Protein AF-I7CJH6-F1 (afdb_monomer)

Radius of gyration: 33.71 Å; Cα contacts (8 Å, |Δi|>4): 164; chains: 1; bounding box: 79×73×110 Å

Solvent-accessible surface area (backbone atoms only — not comparable to full-atom values): 14167 Å² total; per-residue (Å²): 139,84,82,86,82,83,82,82,81,82,83,81,80,83,76,83,80,78,84,77,74,82,79,74,84,75,82,78,77,80,75,75,80,80,79,78,80,85,73,88,79,78,89,79,88,83,86,86,85,88,82,83,90,81,89,87,75,90,86,90,84,90,83,88,84,90,81,84,90,88,88,90,80,89,83,88,84,76,89,72,84,70,76,80,72,72,78,79,77,74,69,75,84,76,76,82,72,65,80,87,66,53,37,83,47,50,32,34,41,30,44,29,68,29,55,64,93,76,74,28,54,68,17,50,30,70,44,80,46,54,70,91,58,90,76,79,75,88,55,86,41,81,38,71,45,76,38,76,44,41,72,66,58,54,51,54,48,42,49,54,50,35,71,68,23,44,87,46,4,62,41,51,57,33,34,46,48,37,54,59,76,45,37,68,68,48,30,72,67,56,35,62,68,42,45,54,53,44,51,52,55,40,50,60,49,37,76,71,111

Foldseek 3Di:
DDDDDDDDDDDDDDDDDDPPDPPDDDPPPPPDPPPPPPDDDDDDDDDDDDDDDDDDDDDDDDDDDDDDDDDDDDPPDDPPPDDPPDPPCPPPPPPPDDPVQWDKWKWKKFWDQDDVVVVRNLFTAIDTDGPPDPDDDPGPDIFIAIFTGDPVVVVVVRVVLCVQQSVQGSALVSNLVSLVVCVVVCCVTGNPVRSVRRSVSSVVRNVVD

Secondary structure (DSSP, 8-state):
-PPPP---------------------------------------------------------------------------------------------GGG-EEEEEEEEEEEPPGGGT-TTSEEEEEEETT-------SEEEEEEEEE-HHHHHHHHHHHHHHHTTTTTSHHHHHHHHHHTHHHHHHHHHHHHHHHHHHHHHHHHTT-

Structure (mmCIF, N/CA/C/O backbone):
data_AF-I7CJH6-F1
#
_entry.id   AF-I7CJ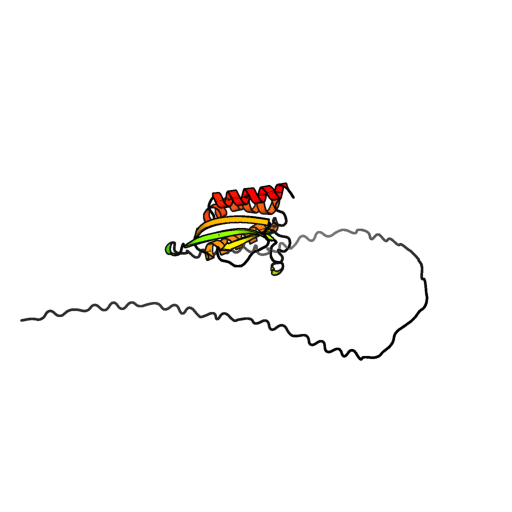H6-F1
#
loop_
_atom_site.group_PDB
_atom_site.id
_atom_site.type_symbol
_atom_site.label_atom_id
_atom_site.label_alt_id
_atom_site.label_comp_id
_atom_site.label_asym_id
_atom_site.label_entity_id
_atom_site.label_seq_id
_atom_site.pdbx_PDB_ins_code
_atom_site.Cartn_x
_atom_site.Cartn_y
_atom_site.Cartn_z
_atom_site.occupancy
_atom_site.B_iso_or_equiv
_atom_site.auth_seq_id
_atom_site.auth_comp_id
_atom_site.auth_asym_id
_atom_site.auth_atom_id
_atom_site.pdbx_PDB_model_num
ATOM 1 N N . MET A 1 1 ? -24.625 -14.112 76.059 1.00 48.66 1 MET A N 1
ATOM 2 C CA . MET A 1 1 ? -24.676 -13.475 74.726 1.00 48.66 1 MET A CA 1
ATOM 3 C C . MET A 1 1 ? -23.384 -13.834 74.012 1.00 48.66 1 MET A C 1
ATOM 5 O O . MET A 1 1 ? -22.329 -13.464 74.504 1.00 48.66 1 MET A O 1
ATOM 9 N N . ALA A 1 2 ? -23.455 -14.664 72.970 1.00 44.94 2 ALA A N 1
ATOM 10 C CA . ALA A 1 2 ? -22.291 -15.180 72.249 1.00 44.94 2 ALA A CA 1
ATOM 11 C C . ALA A 1 2 ? -22.071 -14.357 70.972 1.00 44.94 2 ALA A C 1
ATOM 13 O O . ALA A 1 2 ? -23.012 -14.155 70.207 1.00 44.94 2 ALA A O 1
ATOM 14 N N . LEU A 1 3 ? -20.851 -13.860 70.771 1.00 54.31 3 LEU A N 1
ATOM 15 C CA . LEU A 1 3 ? -20.452 -13.123 69.571 1.00 54.31 3 LEU A CA 1
ATOM 16 C C . LEU A 1 3 ? -20.105 -14.116 68.447 1.00 54.31 3 LEU A C 1
ATOM 18 O O . LEU A 1 3 ? -19.377 -15.077 68.713 1.00 54.31 3 LEU A O 1
ATOM 22 N N . PRO A 1 4 ? -20.573 -13.910 67.203 1.00 58.34 4 PRO A N 1
ATOM 23 C CA . PRO A 1 4 ? -20.154 -14.737 66.083 1.00 58.34 4 PRO A CA 1
ATOM 24 C C . PRO A 1 4 ? -18.733 -14.357 65.647 1.00 58.34 4 PRO A C 1
ATOM 26 O O . PRO A 1 4 ? -18.417 -13.196 65.390 1.00 58.34 4 PRO A O 1
ATOM 29 N N . THR A 1 5 ? -17.870 -15.365 65.570 1.00 55.09 5 THR A N 1
ATOM 30 C CA . THR A 1 5 ? -16.513 -15.277 65.031 1.00 55.09 5 THR A CA 1
ATOM 31 C C . THR A 1 5 ? -16.570 -15.238 63.505 1.00 55.09 5 THR A C 1
ATOM 33 O O . THR A 1 5 ? -17.005 -16.190 62.858 1.00 55.09 5 THR A O 1
ATOM 36 N N . ILE A 1 6 ? -16.127 -14.126 62.918 1.00 59.34 6 ILE A N 1
ATOM 37 C CA . ILE A 1 6 ? -15.952 -13.982 61.470 1.00 59.34 6 ILE A CA 1
ATOM 38 C C . ILE A 1 6 ? -14.689 -14.759 61.084 1.00 59.34 6 ILE A C 1
ATOM 40 O O . ILE A 1 6 ? -13.590 -14.436 61.529 1.00 59.34 6 ILE A O 1
ATOM 44 N N . LYS A 1 7 ? -14.852 -15.823 60.292 1.00 53.75 7 LYS A N 1
ATOM 45 C CA . LYS A 1 7 ? -13.743 -16.607 59.737 1.00 53.75 7 LYS A CA 1
ATOM 46 C C . LYS A 1 7 ? -13.301 -15.969 58.422 1.00 53.75 7 LYS A C 1
ATOM 48 O O . LYS A 1 7 ? -13.980 -16.107 57.410 1.00 53.75 7 LYS A O 1
ATOM 53 N N . THR A 1 8 ? -12.175 -15.268 58.449 1.00 56.59 8 THR A N 1
ATOM 54 C CA . THR A 1 8 ? -11.537 -14.702 57.257 1.00 56.59 8 THR A CA 1
ATOM 55 C C . THR A 1 8 ? -10.828 -15.816 56.488 1.00 56.59 8 THR A C 1
ATOM 57 O O . THR A 1 8 ? -9.920 -16.454 57.019 1.00 56.59 8 THR A O 1
ATOM 60 N N . VAL A 1 9 ? -11.240 -16.067 55.245 1.00 55.03 9 VAL A N 1
ATOM 61 C CA . VAL A 1 9 ? -10.538 -16.970 54.323 1.00 55.03 9 VAL A CA 1
ATOM 62 C C . VAL A 1 9 ? -9.505 -16.142 53.563 1.00 55.03 9 VAL A C 1
ATOM 64 O O . VAL A 1 9 ? -9.866 -15.251 52.799 1.00 55.03 9 VAL A O 1
ATOM 67 N N . ALA A 1 10 ? -8.221 -16.408 53.800 1.00 51.31 10 ALA A N 1
ATOM 68 C CA . ALA A 1 10 ? -7.126 -15.801 53.052 1.00 51.31 10 ALA A CA 1
ATOM 69 C C . ALA A 1 10 ? -6.877 -16.612 51.770 1.00 51.31 10 ALA A C 1
ATOM 71 O O . ALA A 1 10 ? -6.404 -17.746 51.826 1.00 51.31 10 ALA A O 1
ATOM 72 N N . LEU A 1 11 ? -7.215 -16.033 50.617 1.00 50.91 11 LEU A N 1
ATOM 73 C CA . LEU A 1 11 ? -6.840 -16.548 49.300 1.00 50.91 11 LEU A CA 1
ATOM 74 C C . LEU A 1 11 ? -5.387 -16.148 49.021 1.00 50.91 11 LEU A C 1
ATOM 76 O O . LEU A 1 11 ? -5.104 -15.013 48.645 1.00 50.91 11 LEU A O 1
ATOM 80 N N . ALA A 1 12 ? -4.458 -17.077 49.241 1.00 52.84 12 ALA A N 1
ATOM 81 C CA . ALA A 1 12 ? -3.078 -16.930 48.799 1.00 52.84 12 ALA A CA 1
ATOM 82 C C . ALA A 1 12 ? -3.010 -17.238 47.296 1.00 52.84 12 ALA A C 1
ATOM 84 O O . ALA A 1 12 ? -2.991 -18.399 46.889 1.00 52.84 12 ALA A O 1
ATOM 85 N N . VAL A 1 13 ? -3.005 -16.193 46.469 1.00 51.72 13 VAL A N 1
ATOM 86 C CA . VAL A 1 13 ? -2.729 -16.305 45.033 1.00 51.72 13 VAL A CA 1
ATOM 87 C C . VAL A 1 13 ? -1.218 -16.464 44.866 1.00 51.72 13 VAL A C 1
ATOM 89 O O . VAL A 1 13 ? -0.454 -15.516 45.032 1.00 51.72 13 VAL A O 1
ATOM 92 N N . SER A 1 14 ? -0.777 -17.691 44.592 1.00 52.25 14 SER A N 1
ATOM 93 C CA . SER A 1 14 ? 0.596 -17.986 44.181 1.00 52.25 14 SER A CA 1
ATOM 94 C C . SER A 1 14 ? 0.761 -17.552 42.724 1.00 52.25 14 SER A C 1
ATOM 96 O O . SER A 1 14 ? 0.343 -18.250 41.805 1.00 52.25 14 SER A O 1
ATOM 98 N N . GLY A 1 15 ? 1.318 -16.358 42.523 1.00 46.59 15 GLY A N 1
ATOM 99 C CA . GLY A 1 15 ? 1.759 -15.895 41.212 1.00 46.59 15 GLY A CA 1
ATOM 100 C C . GLY A 1 15 ? 3.091 -16.545 40.847 1.00 46.59 15 GLY A C 1
ATOM 101 O O . GLY A 1 15 ? 4.078 -16.383 41.565 1.00 46.59 15 GLY A O 1
ATOM 102 N N . PHE A 1 16 ? 3.122 -17.274 39.734 1.00 47.66 16 PHE A N 1
ATOM 103 C CA . PHE A 1 16 ? 4.365 -17.656 39.073 1.00 47.66 16 PHE A CA 1
ATOM 104 C C . PHE A 1 16 ? 4.946 -16.410 38.398 1.00 47.66 16 PHE A C 1
ATOM 106 O O . PHE A 1 16 ? 4.405 -15.914 37.414 1.00 47.66 16 PHE A O 1
ATOM 113 N N . GLY A 1 17 ? 6.033 -15.879 38.956 1.00 39.22 17 GLY A N 1
ATOM 114 C CA . GLY A 1 17 ? 6.822 -14.838 38.310 1.00 39.22 17 GLY A CA 1
ATOM 115 C C . GLY A 1 17 ? 7.671 -15.448 37.200 1.00 39.22 17 GLY A C 1
ATOM 116 O O . GLY A 1 17 ? 8.629 -16.165 37.484 1.00 39.22 17 GLY A O 1
ATOM 117 N N . VAL A 1 18 ? 7.345 -15.152 35.944 1.00 53.62 18 VAL A N 1
ATOM 118 C CA . VAL A 1 18 ? 8.304 -15.282 34.845 1.00 53.62 18 VAL A CA 1
ATOM 119 C C . VAL A 1 18 ? 9.231 -14.073 34.891 1.00 53.62 18 VAL A C 1
ATOM 121 O O . VAL A 1 18 ? 8.807 -12.930 34.741 1.00 53.62 18 VAL A O 1
ATOM 124 N N . ALA A 1 19 ? 10.511 -14.324 35.157 1.00 49.97 19 ALA A N 1
ATOM 125 C CA . ALA A 1 19 ? 11.558 -13.329 35.002 1.00 49.97 19 ALA A CA 1
ATOM 126 C C . ALA A 1 19 ? 11.757 -13.076 33.501 1.00 49.97 19 ALA A C 1
ATOM 128 O O . ALA A 1 19 ? 12.530 -13.769 32.843 1.00 49.97 19 ALA A O 1
ATOM 129 N N . THR A 1 20 ? 11.041 -12.102 32.945 1.00 53.94 20 THR A N 1
ATOM 130 C CA . THR A 1 20 ? 11.341 -11.568 31.616 1.00 53.94 20 THR A CA 1
ATOM 131 C C . THR A 1 20 ? 12.642 -10.783 31.731 1.00 53.94 20 THR A C 1
ATOM 133 O O . THR A 1 20 ? 12.670 -9.651 32.218 1.00 53.94 20 THR A O 1
ATOM 136 N N . GLY A 1 21 ? 13.744 -11.436 31.365 1.00 42.66 21 GLY A N 1
ATOM 137 C CA . GLY A 1 21 ? 15.047 -10.805 31.256 1.00 42.66 21 GLY A CA 1
ATOM 138 C C . GLY A 1 21 ? 14.950 -9.604 30.325 1.00 42.66 21 GLY A C 1
ATOM 139 O O . GLY A 1 21 ? 14.558 -9.723 29.169 1.00 42.66 21 GLY A O 1
ATOM 140 N N . SER A 1 22 ? 15.307 -8.437 30.845 1.00 43.06 22 SER A N 1
ATOM 141 C CA . SER A 1 22 ? 15.535 -7.234 30.064 1.00 43.06 22 SER A CA 1
ATOM 142 C C . SER A 1 22 ? 16.680 -7.491 29.083 1.00 43.06 22 SER A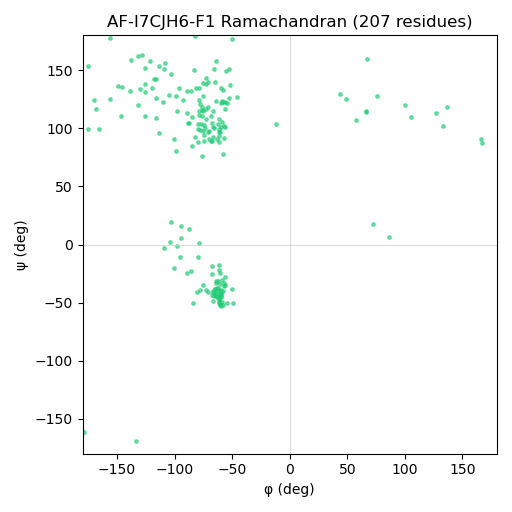 C 1
ATOM 144 O O . SER A 1 22 ? 17.851 -7.408 29.460 1.00 43.06 22 SER A O 1
ATOM 146 N N . VAL A 1 23 ? 16.359 -7.792 27.826 1.00 50.69 23 VAL A N 1
ATOM 147 C CA . VAL A 1 23 ? 17.305 -7.627 26.722 1.00 50.69 23 VAL A CA 1
ATOM 148 C C . VAL A 1 23 ? 17.384 -6.129 26.465 1.00 50.69 23 VAL A C 1
ATOM 150 O O . VAL A 1 23 ? 16.528 -5.530 25.821 1.00 50.69 23 VAL A O 1
ATOM 153 N N . GLY A 1 24 ? 18.378 -5.500 27.091 1.00 41.59 24 GLY A N 1
ATOM 154 C CA . GLY A 1 24 ? 18.686 -4.097 26.885 1.00 41.59 24 GLY A CA 1
ATOM 155 C C . GLY A 1 24 ? 18.930 -3.827 25.405 1.00 41.59 24 GLY A C 1
ATOM 156 O O . GLY A 1 24 ? 19.810 -4.428 24.791 1.00 41.59 24 GLY A O 1
ATOM 157 N N . SER A 1 25 ? 18.153 -2.899 24.854 1.00 42.12 25 SER A N 1
ATOM 158 C CA . SER A 1 25 ? 18.409 -2.269 23.565 1.00 42.12 25 SER A CA 1
ATOM 159 C C . SER A 1 25 ? 19.757 -1.550 23.636 1.00 42.12 25 SER A C 1
ATOM 161 O O . SER A 1 25 ? 19.868 -0.438 24.156 1.00 42.12 25 SER A O 1
ATOM 163 N N . GLY A 1 26 ? 20.806 -2.216 23.158 1.00 40.78 26 GLY A N 1
ATOM 164 C CA . GLY A 1 26 ? 22.100 -1.600 22.921 1.00 40.78 26 GLY A CA 1
ATOM 165 C C . GLY A 1 26 ? 21.979 -0.620 21.761 1.00 40.78 26 GLY A C 1
ATOM 166 O O . GLY A 1 26 ? 21.813 -1.026 20.615 1.00 40.78 26 GLY A O 1
ATOM 167 N N . TYR A 1 27 ? 22.073 0.674 22.054 1.00 49.16 27 TYR A N 1
ATOM 168 C CA . TYR A 1 27 ? 22.287 1.693 21.034 1.00 49.16 27 TYR A CA 1
ATOM 169 C C . TYR A 1 27 ? 23.681 1.492 20.432 1.00 49.16 27 TYR A C 1
ATOM 171 O O . TYR A 1 27 ? 24.689 1.885 21.021 1.00 49.16 27 TYR A O 1
ATOM 179 N N . TYR A 1 28 ? 23.750 0.877 19.253 1.00 42.78 28 TYR A N 1
ATOM 180 C CA . TYR A 1 28 ? 24.957 0.894 18.434 1.00 42.78 28 TYR A CA 1
ATOM 181 C C . TYR A 1 28 ? 25.095 2.278 17.795 1.00 42.78 28 TYR A C 1
ATOM 183 O O . TYR A 1 28 ? 24.630 2.525 16.685 1.00 42.78 28 TYR A O 1
ATOM 191 N N . TYR A 1 29 ? 25.761 3.201 18.489 1.00 49.00 29 TYR A N 1
ATOM 192 C CA . TYR A 1 29 ? 26.351 4.357 17.824 1.00 49.00 29 TYR A CA 1
ATOM 193 C C . TYR A 1 29 ? 27.544 3.862 17.005 1.00 49.00 29 TYR A C 1
ATOM 195 O O . TYR A 1 29 ? 28.648 3.698 17.525 1.00 49.00 29 TYR A O 1
ATOM 203 N N . LEU A 1 30 ? 27.330 3.621 15.712 1.00 55.19 30 LEU A N 1
ATOM 204 C CA . LEU A 1 30 ? 28.426 3.520 14.754 1.00 55.19 30 LEU A CA 1
ATOM 205 C C . LEU A 1 30 ? 29.065 4.908 14.633 1.00 55.19 30 LEU A C 1
ATOM 207 O O . LEU A 1 30 ? 28.667 5.739 13.816 1.00 55.19 30 LEU A O 1
ATOM 211 N N . ALA A 1 31 ? 30.047 5.185 15.492 1.00 55.72 31 ALA A N 1
ATOM 212 C CA . ALA A 1 31 ? 30.921 6.333 15.337 1.00 55.72 31 ALA A CA 1
ATOM 213 C C . ALA A 1 31 ? 31.681 6.174 14.013 1.00 55.72 31 ALA A C 1
ATOM 215 O O . ALA A 1 31 ? 32.559 5.320 13.884 1.00 55.72 31 ALA A O 1
ATOM 216 N N . ARG A 1 32 ? 31.326 6.988 13.011 1.00 56.81 32 ARG A N 1
ATOM 217 C CA . ARG A 1 32 ? 32.097 7.100 11.769 1.00 56.81 32 ARG A CA 1
ATOM 218 C C . ARG A 1 32 ? 33.524 7.535 12.130 1.00 56.81 32 ARG A C 1
ATOM 220 O O . ARG A 1 32 ? 33.674 8.596 12.741 1.00 56.81 32 ARG A O 1
ATOM 227 N N . PRO A 1 33 ? 34.575 6.784 11.764 1.00 48.88 33 PRO A N 1
ATOM 228 C CA . PRO A 1 33 ? 35.929 7.287 11.906 1.00 48.88 33 PRO A CA 1
ATOM 229 C C . PRO A 1 33 ? 36.102 8.463 10.943 1.00 48.88 33 PRO A C 1
ATOM 231 O O . PRO A 1 33 ? 36.033 8.310 9.724 1.00 48.88 33 PRO A O 1
ATOM 234 N N . ALA A 1 34 ? 36.312 9.657 11.496 1.00 52.78 34 ALA A N 1
ATOM 235 C CA . ALA A 1 34 ? 36.767 10.801 10.728 1.00 52.78 34 ALA A CA 1
ATOM 236 C C . ALA A 1 34 ? 38.182 10.493 10.223 1.00 52.78 34 ALA A C 1
ATOM 238 O O . ALA A 1 34 ? 39.162 10.597 10.964 1.00 52.78 34 ALA A O 1
ATOM 239 N N . LEU A 1 35 ? 38.289 10.080 8.959 1.00 53.53 35 LEU A N 1
ATOM 240 C CA . LEU A 1 35 ? 39.562 9.994 8.259 1.00 53.53 35 LEU A CA 1
ATOM 241 C C . LEU A 1 35 ? 40.094 11.418 8.070 1.00 53.53 35 LEU A C 1
ATOM 243 O O . LEU A 1 35 ? 39.762 12.129 7.126 1.00 53.53 35 LEU A O 1
ATOM 247 N N . SER A 1 36 ? 40.911 11.831 9.035 1.00 47.12 36 SER A N 1
ATOM 248 C CA . SER A 1 36 ? 41.787 12.992 8.969 1.00 47.12 36 SER A CA 1
ATOM 249 C C . SER A 1 36 ? 42.790 12.783 7.834 1.00 47.12 36 SER A C 1
ATOM 251 O O . SER A 1 36 ? 43.834 12.159 8.019 1.00 47.12 36 SER A O 1
ATOM 253 N N . ASN A 1 37 ? 42.468 13.281 6.639 1.00 43.31 37 ASN A N 1
ATOM 254 C CA . ASN A 1 37 ? 43.429 13.358 5.547 1.00 43.31 37 ASN A CA 1
ATOM 255 C C . ASN A 1 37 ? 44.240 14.650 5.696 1.00 43.31 37 ASN A C 1
ATOM 257 O O . ASN A 1 37 ? 43.917 15.706 5.153 1.00 43.31 37 ASN A O 1
ATOM 261 N N . ARG A 1 38 ? 45.291 14.559 6.511 1.00 50.00 38 ARG A N 1
ATOM 262 C CA . ARG A 1 38 ? 46.348 15.561 6.613 1.00 50.00 38 ARG A CA 1
ATOM 263 C C . ARG A 1 38 ? 47.305 15.348 5.439 1.00 50.00 38 ARG A C 1
ATOM 265 O O . ARG A 1 38 ? 48.305 14.661 5.589 1.00 50.00 38 ARG A O 1
ATOM 272 N N . ASN A 1 39 ? 47.024 15.973 4.298 1.00 45.34 39 ASN A N 1
ATOM 273 C CA . ASN A 1 39 ? 48.045 16.210 3.281 1.00 45.34 39 ASN A CA 1
ATOM 274 C C . ASN A 1 39 ? 48.259 17.713 3.115 1.00 45.34 39 ASN A C 1
ATOM 276 O O . ASN A 1 39 ? 47.420 18.459 2.618 1.00 45.34 39 ASN A O 1
ATOM 280 N N . SER A 1 40 ? 49.420 18.137 3.604 1.00 50.00 40 SER A N 1
ATOM 281 C CA . SER A 1 40 ? 50.013 19.450 3.431 1.00 50.00 40 SER A CA 1
ATOM 282 C C . SER A 1 40 ? 50.223 19.743 1.947 1.00 50.00 40 SER A C 1
ATOM 284 O O . SER A 1 40 ? 51.156 19.219 1.338 1.00 50.00 40 SER A O 1
ATOM 286 N N . VAL A 1 41 ? 49.394 20.609 1.368 1.00 47.06 41 VAL A N 1
ATOM 287 C CA . VAL A 1 41 ? 49.705 21.219 0.075 1.00 47.06 41 VAL A CA 1
ATOM 288 C C . VAL A 1 41 ? 50.508 22.481 0.346 1.00 47.06 41 VAL A C 1
ATOM 290 O O . VAL A 1 41 ? 50.004 23.501 0.816 1.00 47.06 41 VAL A O 1
ATOM 293 N N . HIS A 1 42 ? 51.804 22.353 0.091 1.00 41.91 42 HIS A N 1
ATOM 294 C CA . HIS A 1 42 ? 52.754 23.446 0.045 1.00 41.91 42 HIS A CA 1
ATOM 295 C C . HIS A 1 42 ? 52.324 24.445 -1.036 1.00 41.91 42 HIS A C 1
ATOM 297 O O . HIS A 1 42 ? 52.225 24.110 -2.214 1.00 41.91 42 HIS A O 1
ATOM 303 N N . VAL A 1 43 ? 52.114 25.693 -0.628 1.00 46.50 43 VAL A N 1
ATOM 304 C CA . VAL A 1 43 ? 52.051 26.849 -1.523 1.00 46.50 43 VAL A CA 1
ATOM 305 C C . VAL A 1 43 ? 53.419 27.038 -2.182 1.00 46.50 43 VAL A C 1
ATOM 307 O O . VAL A 1 43 ? 54.405 27.218 -1.464 1.00 46.50 43 VAL A O 1
ATOM 310 N N . ARG A 1 44 ? 53.471 27.043 -3.524 1.00 39.56 44 ARG A N 1
ATOM 311 C CA . ARG A 1 44 ? 54.454 27.790 -4.337 1.00 39.56 44 ARG A CA 1
ATOM 312 C C . ARG A 1 44 ? 54.037 27.885 -5.822 1.00 39.56 44 ARG A C 1
ATOM 314 O O . ARG A 1 44 ? 54.231 26.958 -6.590 1.00 39.56 44 ARG A O 1
ATOM 321 N N . THR A 1 45 ? 53.464 29.046 -6.158 1.00 42.84 45 THR A N 1
ATOM 322 C CA . THR A 1 45 ? 53.811 29.971 -7.268 1.00 42.84 45 THR A CA 1
ATOM 323 C C . THR A 1 45 ? 54.012 29.489 -8.721 1.00 42.84 45 THR A C 1
ATOM 325 O O . THR A 1 45 ? 54.983 28.794 -9.004 1.00 42.84 45 THR A O 1
ATOM 328 N N . ASN A 1 46 ? 53.232 30.140 -9.608 1.00 37.91 46 ASN A N 1
ATOM 329 C CA . ASN A 1 46 ? 53.532 30.662 -10.964 1.00 37.91 46 ASN A CA 1
ATOM 330 C C . ASN A 1 46 ? 52.995 29.906 -12.206 1.00 37.91 46 ASN A C 1
ATOM 332 O O . ASN A 1 46 ? 53.505 28.863 -12.594 1.00 37.91 46 ASN A O 1
ATOM 336 N N . ASP A 1 47 ? 52.019 30.550 -12.864 1.00 40.75 47 ASP A N 1
ATOM 337 C CA . ASP A 1 47 ? 51.748 30.601 -14.321 1.00 40.75 47 ASP A CA 1
ATOM 338 C C . ASP A 1 47 ? 52.997 30.965 -15.172 1.00 40.75 47 ASP A C 1
ATOM 340 O O . ASP A 1 47 ? 53.972 31.461 -14.596 1.00 40.75 47 ASP A O 1
ATOM 344 N N . PRO A 1 48 ? 52.951 30.990 -16.531 1.00 56.75 48 PRO A N 1
ATOM 345 C CA . PRO A 1 48 ? 52.204 30.196 -17.528 1.00 56.75 48 PRO A CA 1
ATOM 346 C C . PRO A 1 48 ? 53.125 29.710 -18.701 1.00 56.75 48 PRO A C 1
ATOM 348 O O . PRO A 1 48 ? 54.333 29.908 -18.667 1.00 56.75 48 PRO A O 1
ATOM 351 N N . GLN A 1 49 ? 52.518 29.178 -19.781 1.00 37.84 49 GLN A N 1
ATOM 352 C CA . GLN A 1 49 ? 53.005 29.025 -21.182 1.00 37.84 49 GLN A CA 1
ATOM 353 C C . GLN A 1 49 ? 53.570 27.679 -21.707 1.00 37.84 49 GLN A C 1
ATOM 355 O O . GLN A 1 49 ? 54.662 27.252 -21.366 1.00 37.84 49 GLN A O 1
ATOM 360 N N . SER A 1 50 ? 52.864 27.203 -22.751 1.00 38.38 50 SER A N 1
ATOM 361 C CA . SER A 1 50 ? 53.360 26.806 -24.088 1.00 38.38 50 SER A CA 1
ATOM 362 C C . SER A 1 50 ? 54.112 25.481 -24.293 1.00 38.38 50 SER A C 1
ATOM 364 O O . SER A 1 50 ? 55.196 25.284 -23.762 1.00 38.38 50 SER A O 1
ATOM 366 N N . GLY A 1 51 ? 53.628 24.699 -25.272 1.00 36.75 51 GLY A N 1
ATOM 367 C CA . GLY A 1 51 ? 54.505 24.056 -26.263 1.00 36.75 51 GLY A CA 1
ATOM 368 C C . GLY A 1 51 ? 54.371 22.541 -26.460 1.00 36.75 51 GLY A C 1
ATOM 369 O O . GLY A 1 51 ? 54.784 21.777 -25.603 1.00 36.75 51 GLY A O 1
ATOM 370 N N . GLU A 1 52 ? 53.888 22.174 -27.656 1.00 38.88 52 GLU A N 1
ATOM 371 C CA . GLU A 1 52 ? 54.330 21.054 -28.521 1.00 38.88 52 GLU A CA 1
ATOM 372 C C . GLU A 1 52 ? 54.139 19.588 -28.070 1.00 38.88 52 GLU A C 1
ATOM 374 O O . GLU A 1 52 ? 54.615 19.134 -27.041 1.00 38.88 52 GLU A O 1
ATOM 379 N N . LEU A 1 53 ? 53.282 18.845 -28.788 1.00 46.50 53 LEU A N 1
ATOM 380 C CA . LEU A 1 53 ? 53.607 17.915 -29.893 1.00 46.50 53 LEU A CA 1
ATOM 381 C C . LEU A 1 53 ? 54.421 16.689 -29.456 1.00 46.50 53 LEU A C 1
ATOM 383 O O . LEU A 1 53 ? 55.603 16.802 -29.164 1.00 46.50 53 LEU A O 1
ATOM 387 N N . LEU A 1 54 ? 53.814 15.501 -29.575 1.00 43.94 54 LEU A N 1
ATOM 388 C CA . LEU A 1 54 ? 54.369 14.401 -30.373 1.00 43.94 54 LEU A CA 1
ATOM 389 C C . LEU A 1 54 ? 53.355 13.259 -30.532 1.00 43.94 54 LEU A C 1
ATOM 391 O O . LEU A 1 54 ? 52.840 12.692 -29.572 1.00 43.94 54 LEU A O 1
ATOM 395 N N . SER A 1 55 ? 53.100 12.945 -31.799 1.00 41.97 55 SER A N 1
ATOM 396 C CA . SER A 1 55 ? 52.418 11.760 -32.303 1.00 41.97 55 SER A CA 1
ATOM 397 C C . SER A 1 55 ? 53.066 10.464 -31.820 1.00 41.97 55 SER A C 1
ATOM 399 O O . SER A 1 55 ? 54.290 10.362 -31.764 1.00 41.97 55 SER A O 1
ATOM 401 N N . SER A 1 56 ? 52.265 9.412 -31.665 1.00 43.22 56 SER A N 1
ATOM 402 C CA . SER A 1 56 ? 52.660 8.076 -32.117 1.00 43.22 56 SER A CA 1
ATOM 403 C C . SER A 1 56 ? 51.435 7.279 -32.541 1.00 43.22 56 SER A C 1
ATOM 405 O O . SER A 1 56 ? 50.363 7.338 -31.948 1.00 43.22 56 SER A O 1
ATOM 407 N N . GLN A 1 57 ? 51.628 6.620 -33.667 1.00 43.00 57 GLN A N 1
ATOM 408 C CA . GLN A 1 57 ? 50.673 6.078 -34.609 1.00 43.00 57 GLN A CA 1
ATOM 409 C C . GLN A 1 57 ? 50.856 4.546 -34.594 1.00 43.00 57 GLN A C 1
ATOM 411 O O . GLN A 1 57 ? 51.993 4.099 -34.509 1.00 43.00 57 GLN A O 1
ATOM 416 N N . ILE A 1 58 ? 49.748 3.795 -34.710 1.00 46.19 58 ILE A N 1
ATOM 417 C CA . ILE A 1 58 ? 49.567 2.459 -35.342 1.00 46.19 58 ILE A CA 1
ATOM 418 C C . ILE A 1 58 ? 50.614 1.349 -35.099 1.00 46.19 58 ILE A C 1
ATOM 420 O O . ILE A 1 58 ? 51.767 1.487 -35.483 1.00 46.19 58 ILE A O 1
ATOM 424 N N . SER A 1 59 ? 50.160 0.150 -34.705 1.00 36.94 59 SER A N 1
ATOM 425 C CA . SER A 1 59 ? 50.118 -1.011 -35.621 1.00 36.94 59 SER A CA 1
ATOM 426 C C . SER A 1 59 ? 49.458 -2.249 -34.989 1.00 36.94 59 SER A C 1
ATOM 428 O O . SER A 1 59 ? 49.428 -2.412 -33.774 1.00 36.94 59 SER A O 1
ATOM 430 N N . ALA A 1 60 ? 48.907 -3.082 -35.868 1.00 45.62 60 ALA A N 1
ATOM 431 C CA . ALA A 1 60 ? 48.004 -4.212 -35.667 1.00 45.62 60 ALA A CA 1
ATOM 432 C C . ALA A 1 60 ? 48.680 -5.545 -35.271 1.00 45.62 60 ALA A C 1
ATOM 434 O O . ALA A 1 60 ? 49.909 -5.626 -35.274 1.00 45.62 60 ALA A O 1
ATOM 435 N N . LYS A 1 61 ? 47.827 -6.581 -35.076 1.00 45.66 61 LYS A N 1
ATOM 436 C CA . LYS A 1 61 ? 47.951 -8.026 -35.442 1.00 45.66 61 LYS A CA 1
ATOM 437 C C . LYS A 1 61 ? 47.553 -8.932 -34.257 1.00 45.66 61 LYS A C 1
ATOM 439 O O . LYS A 1 61 ? 48.212 -8.904 -33.229 1.00 45.66 61 LYS A O 1
ATOM 444 N N . ASP A 1 62 ? 46.356 -9.522 -34.215 1.00 43.69 62 ASP A N 1
ATOM 445 C CA . ASP A 1 62 ? 45.853 -10.717 -34.930 1.00 43.69 62 ASP A CA 1
ATOM 446 C C . ASP A 1 62 ? 46.676 -11.996 -34.674 1.00 43.69 62 ASP A C 1
ATOM 448 O O . ASP A 1 62 ? 47.790 -12.119 -35.180 1.00 43.69 62 ASP A O 1
ATOM 452 N N . SER A 1 63 ? 46.125 -12.936 -33.895 1.00 46.84 63 SER A N 1
ATOM 453 C CA . SER A 1 63 ? 46.352 -14.380 -34.062 1.00 46.84 63 SER A CA 1
ATOM 454 C C . SER A 1 63 ? 45.358 -15.182 -33.218 1.00 46.84 63 SER A C 1
ATOM 456 O O . SER A 1 63 ? 45.353 -15.125 -31.990 1.00 46.84 63 SER A O 1
ATOM 458 N N . SER A 1 64 ? 44.539 -15.942 -33.932 1.00 49.28 64 SER A N 1
ATOM 459 C CA . SER A 1 64 ? 43.789 -17.124 -33.517 1.00 49.28 64 SER A CA 1
ATOM 460 C C . SER A 1 64 ? 44.659 -18.194 -32.854 1.00 49.28 64 SER A C 1
ATOM 462 O O . SER A 1 64 ? 45.792 -18.382 -33.295 1.00 49.28 64 SER A O 1
ATOM 464 N N . GLU A 1 65 ? 44.079 -18.988 -31.949 1.00 53.62 65 GLU A N 1
ATOM 465 C CA . GLU A 1 65 ? 44.324 -20.436 -31.915 1.00 53.62 65 GLU A CA 1
ATOM 466 C C . GLU A 1 65 ? 43.166 -21.188 -31.239 1.00 53.62 65 GLU A C 1
ATOM 468 O O . GLU A 1 65 ? 42.742 -20.881 -30.124 1.00 53.62 65 GLU A O 1
ATOM 473 N N . GLU A 1 66 ? 42.638 -22.154 -31.987 1.00 50.88 66 GLU A N 1
ATOM 474 C CA . GLU A 1 66 ? 41.667 -23.162 -31.584 1.00 50.88 66 GLU A CA 1
ATOM 475 C C . GLU A 1 66 ? 42.359 -24.234 -30.726 1.00 50.88 66 GLU A C 1
ATOM 477 O O . GLU A 1 66 ? 43.463 -24.675 -31.041 1.00 50.88 66 GLU A O 1
ATOM 482 N N . GLY A 1 67 ? 41.699 -24.688 -29.659 1.00 41.91 67 GLY A N 1
ATOM 483 C CA . GLY A 1 67 ? 42.168 -25.775 -28.797 1.00 41.91 67 GLY A CA 1
ATOM 484 C C . GLY A 1 67 ? 41.111 -26.867 -28.675 1.00 41.91 67 GLY A C 1
ATOM 485 O O . GLY A 1 67 ? 40.052 -26.653 -28.094 1.00 41.91 67 GLY A O 1
ATOM 486 N N . SER A 1 68 ? 41.422 -28.015 -29.270 1.00 45.62 68 SER A N 1
ATOM 487 C CA . SER A 1 68 ? 40.572 -29.181 -29.510 1.00 45.62 68 SER A CA 1
ATOM 488 C C . SER A 1 68 ? 40.104 -29.932 -28.255 1.00 45.62 68 SER A C 1
ATOM 490 O O . SER A 1 68 ? 40.788 -30.025 -27.241 1.00 45.62 68 SER A O 1
ATOM 492 N N . PHE A 1 69 ? 38.934 -30.537 -28.437 1.00 49.41 69 PHE A N 1
ATOM 493 C CA . PHE A 1 69 ? 38.238 -31.560 -27.663 1.00 49.41 69 PHE A CA 1
ATOM 494 C C . PHE A 1 69 ? 39.113 -32.795 -27.370 1.00 49.41 69 PHE A C 1
ATOM 496 O O . PHE A 1 69 ? 39.718 -33.334 -28.295 1.00 49.41 69 PHE A O 1
ATOM 503 N N . GLU A 1 70 ? 39.064 -33.319 -26.141 1.00 43.88 70 GLU A N 1
ATOM 504 C CA . GLU A 1 70 ? 39.207 -34.756 -25.884 1.00 43.88 70 GLU A CA 1
ATOM 505 C C . GLU A 1 70 ? 38.327 -35.185 -24.703 1.00 43.88 70 GLU A C 1
ATOM 507 O O . GLU A 1 70 ? 38.184 -34.505 -23.688 1.00 43.88 70 GLU A O 1
ATOM 512 N N . SER A 1 71 ? 37.669 -36.313 -24.924 1.00 48.12 71 SER A N 1
ATOM 513 C CA . SER A 1 71 ? 36.560 -36.885 -24.176 1.00 48.12 71 SER A CA 1
ATOM 514 C C . SER A 1 71 ? 37.039 -38.122 -23.419 1.00 48.12 71 SER A C 1
ATOM 516 O O . SER A 1 71 ? 37.897 -38.838 -23.926 1.00 48.12 71 SER A O 1
ATOM 518 N N . LEU A 1 72 ? 36.389 -38.408 -22.283 1.00 53.09 72 LEU A N 1
ATOM 519 C CA . LEU A 1 72 ? 35.961 -39.724 -21.764 1.00 53.09 72 LEU A CA 1
ATOM 520 C C . LEU A 1 72 ? 36.244 -39.893 -20.266 1.00 53.09 72 LEU A C 1
ATOM 522 O O . LEU A 1 72 ? 37.384 -39.973 -19.821 1.00 53.09 72 LEU A O 1
ATOM 526 N N . GLY A 1 73 ? 35.158 -40.076 -19.516 1.00 39.88 73 GLY A N 1
ATOM 527 C CA . GLY A 1 73 ? 35.178 -40.656 -18.178 1.00 39.88 73 GLY A CA 1
ATOM 528 C C . GLY A 1 73 ? 33.862 -40.424 -17.439 1.00 39.88 73 GLY A C 1
ATOM 529 O O . GLY A 1 73 ? 33.735 -39.403 -16.769 1.00 39.88 73 GLY A O 1
ATOM 530 N N . PRO A 1 74 ? 32.872 -41.332 -17.530 1.00 55.97 74 PRO A N 1
ATOM 531 C CA . PRO A 1 74 ? 31.722 -41.290 -16.645 1.00 55.97 74 PRO A CA 1
ATOM 532 C C . PRO A 1 74 ? 32.149 -41.904 -15.309 1.00 55.97 74 PRO A C 1
ATOM 534 O O . PRO A 1 74 ? 32.282 -43.121 -15.208 1.00 55.97 74 PRO A O 1
ATOM 537 N N . ASN A 1 75 ? 32.392 -41.076 -14.291 1.00 46.78 75 ASN A N 1
ATOM 538 C CA . ASN A 1 75 ? 32.493 -41.569 -12.921 1.00 46.78 75 ASN A CA 1
ATOM 539 C C . ASN A 1 75 ? 31.171 -41.301 -12.198 1.00 46.78 75 ASN A C 1
ATOM 541 O O . ASN A 1 75 ? 30.915 -40.219 -11.672 1.00 46.78 75 ASN A O 1
ATOM 545 N N . LEU A 1 76 ? 30.304 -42.302 -12.294 1.00 54.22 76 LEU A N 1
ATOM 546 C CA . LEU A 1 76 ? 29.050 -42.455 -11.574 1.00 54.22 76 LEU A CA 1
ATOM 547 C C . LEU A 1 76 ? 29.402 -43.038 -10.203 1.00 54.22 76 LEU A C 1
ATOM 549 O O . LEU A 1 76 ? 29.512 -44.249 -10.093 1.00 54.22 76 LEU A O 1
ATOM 553 N N . GLU A 1 77 ? 29.612 -42.197 -9.191 1.00 51.50 77 GLU A N 1
ATOM 554 C CA . GLU A 1 77 ? 29.526 -42.585 -7.775 1.00 51.50 77 GLU A CA 1
ATOM 555 C C . GLU A 1 77 ? 29.702 -41.357 -6.873 1.00 51.50 77 GLU A C 1
ATOM 557 O O . GLU A 1 77 ? 30.808 -40.873 -6.658 1.00 51.50 77 GLU A O 1
ATOM 562 N N . ALA A 1 78 ? 28.574 -40.833 -6.393 1.00 49.03 78 ALA A N 1
ATOM 563 C CA . ALA A 1 78 ? 28.364 -40.296 -5.046 1.00 49.03 78 ALA A CA 1
ATOM 564 C C . ALA A 1 78 ? 27.044 -39.519 -5.065 1.00 49.03 78 ALA A C 1
ATOM 566 O O . ALA A 1 78 ? 27.001 -38.311 -5.295 1.00 49.03 78 ALA A O 1
ATOM 567 N N . VAL A 1 79 ? 25.947 -40.239 -4.826 1.00 49.84 79 VAL A N 1
ATOM 568 C CA . VAL A 1 79 ? 24.717 -39.636 -4.314 1.00 49.84 79 VAL A CA 1
ATOM 569 C C . VAL A 1 79 ? 25.072 -39.095 -2.931 1.00 49.84 79 VAL A C 1
ATOM 571 O O . VAL A 1 79 ? 25.054 -39.818 -1.942 1.00 49.84 79 VAL A O 1
ATOM 574 N N . SER A 1 80 ? 25.505 -37.838 -2.883 1.00 44.28 80 SER A N 1
ATOM 575 C CA . SER A 1 80 ? 25.488 -37.071 -1.649 1.00 44.28 80 SER A CA 1
ATOM 576 C C . SER A 1 80 ? 24.030 -36.702 -1.427 1.00 44.28 80 SER A C 1
ATOM 578 O O . SER A 1 80 ? 23.495 -35.837 -2.122 1.00 44.28 80 SER A O 1
ATOM 580 N N . GLU A 1 81 ? 23.380 -37.414 -0.508 1.00 49.53 81 GLU A N 1
ATOM 581 C CA . GLU A 1 81 ? 22.152 -36.991 0.160 1.00 49.53 81 GLU A CA 1
ATOM 582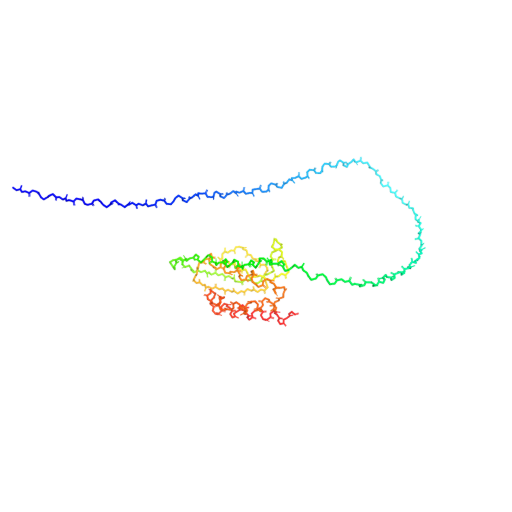 C C . GLU A 1 81 ? 22.439 -35.660 0.870 1.00 49.53 81 GLU A C 1
ATOM 584 O O . GLU A 1 81 ? 22.710 -35.582 2.067 1.00 49.53 81 GLU A O 1
ATOM 589 N N . GLY A 1 82 ? 22.463 -34.587 0.083 1.00 44.84 82 GLY A N 1
ATOM 590 C CA . GLY A 1 82 ? 22.463 -33.228 0.575 1.00 44.84 82 GLY A CA 1
ATOM 591 C C . GLY A 1 82 ? 21.110 -32.991 1.211 1.00 44.84 82 GLY A C 1
ATOM 592 O O . GLY A 1 82 ? 20.118 -32.878 0.497 1.00 44.84 82 GLY A O 1
ATOM 593 N 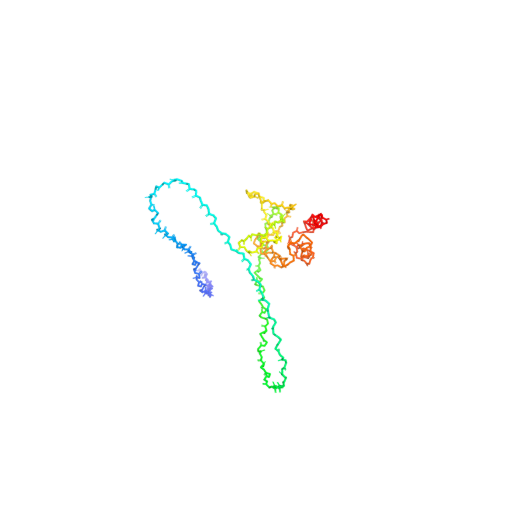N . MET A 1 83 ? 21.107 -32.991 2.546 1.00 48.34 83 MET A N 1
ATOM 594 C CA . MET A 1 83 ? 20.085 -32.437 3.428 1.00 48.34 83 MET A CA 1
ATOM 595 C C . MET A 1 83 ? 19.089 -31.560 2.668 1.00 48.34 83 MET A C 1
ATOM 597 O O . MET A 1 83 ? 19.382 -30.411 2.334 1.00 48.34 83 MET A O 1
ATOM 601 N N . ILE A 1 84 ? 17.901 -32.111 2.430 1.00 50.94 84 ILE A N 1
ATOM 602 C CA . ILE A 1 84 ? 16.706 -31.309 2.220 1.00 50.94 84 ILE A CA 1
ATOM 603 C C . ILE A 1 84 ? 16.548 -30.547 3.536 1.00 50.94 84 ILE A C 1
ATOM 605 O O . ILE A 1 84 ? 16.098 -31.108 4.533 1.00 50.94 84 ILE A O 1
ATOM 609 N N . GLN A 1 85 ? 17.040 -29.308 3.581 1.00 52.53 85 GLN A N 1
ATOM 610 C CA . GLN A 1 85 ? 16.581 -28.360 4.581 1.00 52.53 85 GLN A CA 1
ATOM 611 C C . GLN A 1 85 ? 15.097 -28.191 4.291 1.00 52.53 85 GLN A C 1
ATO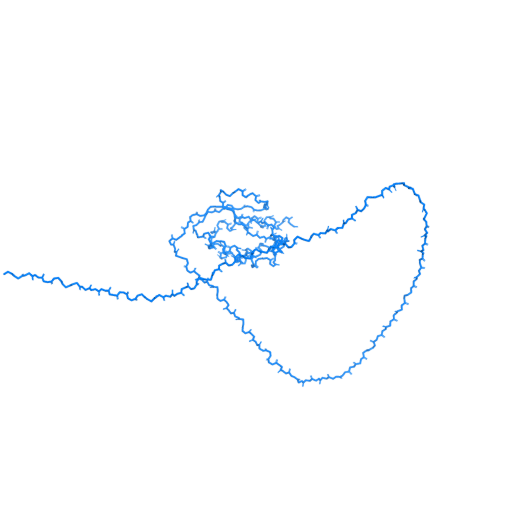M 613 O O . GLN A 1 85 ? 14.725 -27.574 3.292 1.00 52.53 85 GLN A O 1
ATOM 618 N N . GLU A 1 86 ? 14.265 -28.822 5.120 1.00 55.41 86 GLU A N 1
ATOM 619 C CA . GLU A 1 86 ? 12.875 -28.417 5.247 1.00 55.41 86 GLU A CA 1
ATOM 620 C C . GLU A 1 86 ? 12.870 -26.890 5.361 1.00 55.41 86 GLU A C 1
ATOM 622 O O . GLU A 1 86 ? 13.630 -26.341 6.173 1.00 55.41 86 GLU A O 1
ATOM 627 N N . PRO A 1 87 ? 12.099 -26.183 4.519 1.00 53.44 87 PRO A N 1
ATOM 628 C CA . PRO A 1 87 ? 11.900 -24.767 4.726 1.00 53.44 87 PRO A CA 1
ATOM 629 C C . PRO A 1 87 ? 11.335 -24.624 6.136 1.00 53.44 87 PRO A C 1
ATOM 631 O O . PRO A 1 87 ? 10.278 -25.168 6.442 1.00 53.44 87 PRO A O 1
ATOM 634 N N . LEU A 1 88 ? 12.089 -23.954 7.009 1.00 49.12 88 LEU A N 1
ATOM 635 C CA . LEU A 1 88 ? 11.570 -23.475 8.279 1.00 49.12 88 LEU A CA 1
ATOM 636 C C . LEU A 1 88 ? 10.366 -22.605 7.929 1.00 49.12 88 LEU A C 1
ATOM 638 O O . LEU A 1 88 ? 10.531 -21.470 7.480 1.00 49.12 88 LEU A O 1
ATOM 642 N N . GLU A 1 89 ? 9.172 -23.171 8.079 1.00 51.44 89 GLU A N 1
ATOM 643 C CA . GLU A 1 89 ? 7.926 -22.429 8.155 1.00 51.44 89 GLU A CA 1
ATOM 644 C C . GLU A 1 89 ? 8.058 -21.533 9.386 1.00 51.44 89 GLU A C 1
ATOM 646 O O . GLU A 1 89 ? 7.774 -21.915 10.519 1.00 51.44 89 GLU A O 1
ATOM 651 N N . VAL A 1 90 ? 8.625 -20.347 9.169 1.00 54.06 90 VAL A N 1
ATOM 652 C CA . VAL A 1 90 ? 8.522 -19.241 10.106 1.00 54.06 90 VAL A CA 1
ATOM 653 C C . VAL A 1 90 ? 7.058 -18.848 10.049 1.00 54.06 90 VAL A C 1
ATOM 655 O O . VAL A 1 90 ? 6.657 -18.051 9.199 1.00 54.06 90 VAL A O 1
ATOM 658 N N . GLU A 1 91 ? 6.250 -19.483 10.896 1.00 53.03 91 GLU A N 1
ATOM 659 C CA . GLU A 1 91 ? 4.891 -19.027 11.127 1.00 53.03 91 GLU A CA 1
ATOM 660 C C . GLU A 1 91 ? 4.979 -17.541 11.490 1.00 53.03 91 GLU A C 1
ATOM 662 O O . GLU A 1 91 ? 5.792 -17.160 12.345 1.00 53.03 91 GLU A O 1
ATOM 667 N N . PRO A 1 92 ? 4.246 -16.668 10.779 1.00 54.81 92 PRO A N 1
ATOM 668 C CA . PRO A 1 92 ? 4.209 -15.273 11.151 1.00 54.81 92 PRO A CA 1
ATOM 669 C C . PRO A 1 92 ? 3.684 -15.229 12.582 1.00 54.81 92 PRO A C 1
ATOM 671 O O . PRO A 1 92 ? 2.620 -15.761 12.858 1.00 54.81 92 PRO A O 1
ATOM 674 N N . ASP A 1 93 ? 4.463 -14.628 13.475 1.00 53.97 93 ASP A N 1
ATOM 675 C CA . ASP A 1 93 ? 4.072 -14.337 14.850 1.00 53.97 93 ASP A CA 1
ATOM 676 C C . ASP A 1 93 ? 2.790 -13.485 14.799 1.00 53.97 93 ASP A C 1
ATOM 678 O O . ASP A 1 93 ? 2.825 -12.268 14.563 1.00 53.97 93 ASP A O 1
ATOM 682 N N . GLU A 1 94 ? 1.642 -14.163 14.846 1.00 62.88 94 GLU A N 1
ATOM 683 C CA . GLU A 1 94 ? 0.308 -13.580 14.873 1.00 62.88 94 GLU A CA 1
ATOM 684 C C . GLU A 1 94 ? 0.089 -13.051 16.287 1.00 62.88 94 GLU A C 1
ATOM 686 O O . GLU A 1 94 ? -0.573 -13.661 17.121 1.00 62.88 94 GLU A O 1
ATOM 691 N N . GLU A 1 95 ? 0.710 -11.907 16.577 1.00 65.44 95 GLU A N 1
ATOM 692 C CA . GLU A 1 95 ? 0.354 -11.113 17.745 1.00 65.44 95 GLU A CA 1
ATOM 693 C C . GLU A 1 95 ? -1.141 -10.768 17.631 1.00 65.44 95 GLU A C 1
ATOM 695 O O . GLU A 1 95 ? -1.526 -9.902 16.843 1.00 65.44 95 GLU A O 1
ATOM 700 N N . GLU A 1 96 ? -1.983 -11.483 18.385 1.00 62.62 96 GLU A N 1
ATOM 701 C CA . GLU A 1 96 ? -3.401 -11.171 18.570 1.00 62.62 96 GLU A CA 1
ATOM 702 C C . GLU A 1 96 ? -3.501 -9.772 19.191 1.00 62.62 96 GLU A C 1
ATOM 704 O O . GLU A 1 96 ? -3.269 -9.571 20.386 1.00 62.62 96 GLU A O 1
ATOM 709 N N . PHE A 1 97 ? -3.801 -8.775 18.359 1.00 60.47 97 PHE A N 1
ATOM 710 C CA . PHE A 1 97 ? -4.131 -7.439 18.831 1.00 60.47 97 PHE A CA 1
ATOM 711 C C . PHE A 1 97 ? -5.578 -7.443 19.312 1.00 60.47 97 PHE A C 1
ATOM 713 O O . PHE A 1 97 ? -6.485 -7.791 18.557 1.00 60.47 97 PHE A O 1
ATOM 720 N N . ASP A 1 98 ? -5.783 -7.039 20.564 1.00 66.75 98 ASP A N 1
ATOM 721 C CA . ASP A 1 98 ? -7.115 -6.903 21.140 1.00 66.75 98 ASP A CA 1
ATOM 722 C C . ASP A 1 98 ? -7.948 -5.894 20.328 1.00 66.75 98 ASP A C 1
ATOM 724 O O . ASP A 1 98 ? -7.485 -4.805 19.965 1.00 66.75 98 ASP A O 1
ATOM 728 N N . ASP A 1 99 ? -9.199 -6.253 20.035 1.00 65.62 99 ASP A N 1
ATOM 729 C CA . ASP A 1 99 ? -10.128 -5.446 19.237 1.00 65.62 99 ASP A CA 1
ATOM 730 C C . ASP A 1 99 ? -10.433 -4.082 19.893 1.00 65.62 99 ASP A C 1
ATOM 732 O O . ASP A 1 99 ? -10.899 -3.152 19.219 1.00 65.62 99 ASP A O 1
ATOM 736 N N . GLU A 1 100 ? -10.152 -3.942 21.193 1.00 71.12 100 GLU A N 1
ATOM 737 C CA . GLU A 1 100 ? -10.354 -2.723 21.981 1.00 71.12 100 GLU A CA 1
ATOM 738 C C . GLU A 1 100 ? -9.431 -1.554 21.571 1.00 71.12 100 GLU A C 1
ATOM 740 O O . GLU A 1 100 ? -9.782 -0.394 21.803 1.00 71.12 100 GLU A O 1
ATOM 745 N N . ASP A 1 101 ? -8.325 -1.813 20.860 1.00 83.12 101 ASP A N 1
ATOM 746 C CA . ASP A 1 101 ? -7.332 -0.789 20.488 1.00 83.12 101 ASP A CA 1
ATOM 747 C C . ASP A 1 101 ? -7.541 -0.159 19.094 1.00 83.12 101 ASP A C 1
ATOM 749 O O . ASP A 1 101 ? -6.730 0.650 18.625 1.00 83.12 101 ASP A O 1
ATOM 753 N N . LYS A 1 102 ? -8.632 -0.493 18.392 1.00 89.44 102 LYS A N 1
ATOM 754 C CA . LYS A 1 102 ? -8.896 0.014 17.033 1.00 89.44 102 LYS A CA 1
ATOM 755 C C . LYS A 1 102 ? -9.310 1.490 17.041 1.00 89.44 102 LYS A C 1
ATOM 757 O O . LYS A 1 102 ? -10.392 1.851 17.512 1.00 89.44 102 LYS A O 1
ATOM 762 N N . GLN A 1 103 ? -8.498 2.344 16.419 1.00 92.44 103 GLN A N 1
ATOM 763 C CA . GLN A 1 103 ? -8.732 3.788 16.310 1.00 92.44 103 GLN A CA 1
ATOM 764 C C . GLN A 1 103 ? -9.123 4.184 14.882 1.00 92.44 103 GLN A C 1
ATOM 766 O O . GLN A 1 103 ? -8.812 3.484 13.919 1.00 92.44 103 GLN A O 1
ATOM 771 N N . GLN A 1 104 ? -9.825 5.312 14.735 1.00 95.25 104 GLN A N 1
ATOM 772 C CA . GLN A 1 104 ? -10.059 5.904 13.418 1.00 95.25 104 GLN A CA 1
ATOM 773 C C . GLN A 1 104 ? -8.735 6.485 12.906 1.00 95.25 104 GLN A C 1
ATOM 775 O O . GLN A 1 104 ? -8.177 7.392 13.520 1.00 95.25 104 GLN A O 1
ATOM 780 N N . ILE A 1 105 ? -8.250 5.971 11.782 1.00 94.94 105 ILE A N 1
ATOM 781 C CA . ILE A 1 105 ? -7.047 6.439 11.101 1.00 94.94 105 ILE A CA 1
ATOM 782 C C . ILE A 1 105 ? -7.487 7.108 9.806 1.00 94.94 105 ILE A C 1
ATOM 784 O O . ILE A 1 105 ? -8.150 6.488 8.973 1.00 94.94 105 ILE A O 1
ATOM 788 N N . ILE A 1 106 ? -7.111 8.373 9.651 1.00 96.00 106 ILE A N 1
ATOM 789 C CA . ILE A 1 106 ? -7.387 9.181 8.465 1.00 96.00 106 ILE A CA 1
ATOM 790 C C . ILE A 1 106 ? -6.047 9.600 7.871 1.00 96.00 106 ILE A C 1
ATOM 792 O O . ILE A 1 106 ? -5.127 10.003 8.591 1.00 96.00 106 ILE A O 1
ATOM 796 N N . GLY A 1 107 ? -5.919 9.469 6.556 1.00 95.62 107 GLY A N 1
ATOM 797 C CA . GLY A 1 107 ? -4.676 9.789 5.880 1.00 95.62 107 GLY A CA 1
ATOM 798 C C . GLY A 1 107 ? -4.744 9.607 4.375 1.00 95.62 107 GLY A C 1
ATOM 799 O O . GLY A 1 107 ? -5.815 9.557 3.768 1.00 95.62 107 GLY A O 1
ATOM 800 N N . LYS A 1 108 ? -3.559 9.508 3.785 1.00 95.44 108 LYS A N 1
ATOM 801 C CA . LYS A 1 108 ? -3.330 9.298 2.364 1.00 95.44 108 LYS A CA 1
ATOM 802 C C . LYS A 1 108 ? -2.436 8.093 2.141 1.00 95.44 108 LYS A C 1
ATOM 804 O O . LYS A 1 108 ? -1.443 7.909 2.842 1.00 95.44 108 LYS A O 1
ATOM 809 N N . LEU A 1 109 ? -2.786 7.304 1.140 1.00 95.62 109 LEU A N 1
ATOM 810 C CA . LEU A 1 109 ? -1.907 6.328 0.526 1.00 95.62 109 LEU A CA 1
ATOM 811 C C . LEU A 1 109 ? -1.271 6.948 -0.707 1.00 95.62 109 LEU A C 1
ATOM 813 O O . LEU A 1 109 ? -1.950 7.584 -1.516 1.00 95.62 109 LEU A O 1
ATOM 817 N N . LEU A 1 110 ? 0.032 6.751 -0.827 1.00 95.12 110 LEU A N 1
ATOM 818 C CA . LEU A 1 110 ? 0.865 7.372 -1.834 1.00 95.12 110 LEU A CA 1
ATOM 819 C C . LEU A 1 110 ? 1.698 6.314 -2.533 1.00 95.12 110 LEU A C 1
ATOM 821 O O . LEU A 1 110 ? 2.319 5.486 -1.870 1.00 95.12 110 LEU A O 1
ATOM 825 N N . VAL A 1 111 ? 1.747 6.371 -3.860 1.00 95.00 111 VAL A N 1
ATOM 826 C CA . VAL A 1 111 ? 2.697 5.568 -4.639 1.00 95.00 111 VAL A CA 1
ATOM 827 C C . VAL A 1 111 ? 3.895 6.450 -4.968 1.00 95.00 111 VAL A C 1
ATOM 829 O O . VAL A 1 111 ? 3.769 7.458 -5.676 1.00 95.00 111 VAL A O 1
ATOM 832 N N . VAL A 1 112 ? 5.050 6.087 -4.416 1.00 94.38 112 VAL A N 1
ATOM 833 C CA . VAL A 1 112 ? 6.312 6.835 -4.511 1.00 94.38 112 VAL A CA 1
ATOM 834 C C . VAL A 1 112 ? 7.434 5.914 -4.985 1.00 94.38 112 VAL A C 1
ATOM 836 O O . VAL A 1 112 ? 7.293 4.693 -4.945 1.00 94.38 112 VAL A O 1
ATOM 839 N N . LYS A 1 113 ? 8.550 6.486 -5.450 1.00 92.81 113 LYS A N 1
ATOM 840 C CA . LYS A 1 113 ? 9.774 5.700 -5.656 1.00 92.81 113 LYS A CA 1
ATOM 841 C C . LYS A 1 113 ? 10.365 5.307 -4.303 1.00 92.81 113 LYS A C 1
ATOM 843 O O . LYS A 1 113 ? 10.329 6.103 -3.362 1.00 92.81 113 LYS A O 1
ATOM 848 N N . GLY A 1 114 ? 10.856 4.076 -4.212 1.00 90.31 114 GLY A N 1
ATOM 849 C CA . GLY A 1 114 ? 11.436 3.527 -2.998 1.00 90.31 114 GLY A CA 1
ATOM 850 C C . GLY A 1 114 ? 12.710 4.262 -2.572 1.00 90.31 114 GLY A C 1
ATOM 851 O O . GLY A 1 114 ? 13.355 4.944 -3.376 1.00 90.31 114 GLY A O 1
ATOM 852 N N . PRO A 1 115 ? 13.080 4.170 -1.286 1.00 89.06 115 PRO A N 1
ATOM 853 C CA . PRO A 1 115 ? 14.261 4.844 -0.774 1.00 89.06 115 PRO A CA 1
ATOM 854 C C . PRO A 1 115 ? 15.551 4.163 -1.256 1.00 89.06 115 PRO A C 1
ATOM 856 O O . PRO A 1 115 ? 15.697 2.941 -1.192 1.00 89.06 115 PRO A O 1
ATOM 859 N N . GLU A 1 116 ? 16.542 4.972 -1.645 1.00 89.44 116 GLU A N 1
ATOM 860 C CA . GLU A 1 116 ? 17.884 4.501 -2.036 1.00 89.44 116 GLU A CA 1
ATOM 861 C C . GLU A 1 116 ? 18.554 3.688 -0.916 1.00 89.44 116 GLU A C 1
ATOM 863 O O . GLU A 1 116 ? 19.246 2.706 -1.174 1.00 89.44 116 GLU A O 1
ATOM 868 N N . SER A 1 117 ? 18.289 4.033 0.350 1.00 88.31 117 SER A N 1
ATOM 869 C CA . SER A 1 117 ? 18.845 3.330 1.512 1.00 88.31 117 SER A CA 1
ATOM 870 C C . SER A 1 117 ? 18.443 1.857 1.607 1.00 88.31 117 SER A C 1
ATOM 872 O O . SER A 1 117 ? 19.135 1.095 2.278 1.00 88.31 117 SER A O 1
ATOM 874 N N . GLU A 1 118 ? 17.339 1.466 0.968 1.00 86.38 118 GLU A N 1
ATOM 875 C CA . GLU A 1 118 ? 16.846 0.084 0.934 1.00 86.38 118 GLU A CA 1
ATOM 876 C C . GLU A 1 118 ? 17.131 -0.602 -0.412 1.00 86.38 118 GLU A C 1
ATOM 878 O O . GLU A 1 118 ? 16.766 -1.757 -0.601 1.00 86.38 118 GLU A O 1
ATOM 883 N N . GLY A 1 119 ? 17.806 0.081 -1.345 1.00 87.75 119 GLY A N 1
ATOM 884 C CA . GLY A 1 119 ? 18.067 -0.441 -2.688 1.00 87.75 119 GLY A CA 1
ATOM 885 C C . GLY A 1 119 ? 16.830 -0.481 -3.591 1.00 87.75 119 GLY A C 1
ATOM 886 O O . GLY A 1 119 ? 16.855 -1.171 -4.602 1.00 87.75 119 GLY A O 1
ATOM 887 N N . LEU A 1 120 ? 15.773 0.261 -3.240 1.00 89.19 120 LEU A N 1
ATOM 888 C CA . LEU A 1 120 ? 14.481 0.292 -3.942 1.00 89.19 120 LEU A CA 1
ATOM 889 C C . LEU A 1 120 ? 14.307 1.548 -4.808 1.00 89.19 120 LEU A C 1
ATOM 891 O O . LEU A 1 120 ? 13.191 1.932 -5.143 1.00 89.19 120 LEU A O 1
ATOM 895 N N . GLU A 1 121 ? 15.403 2.223 -5.158 1.00 91.12 121 GLU A N 1
ATOM 896 C CA . GLU A 1 121 ? 15.389 3.508 -5.880 1.00 91.12 121 GLU A CA 1
ATOM 897 C C . GLU A 1 121 ? 14.633 3.450 -7.221 1.00 91.12 121 GLU A C 1
ATOM 899 O O . GLU A 1 121 ? 14.066 4.445 -7.679 1.00 91.12 121 GLU A O 1
ATOM 904 N N . ASN A 1 122 ? 14.605 2.269 -7.843 1.00 92.06 122 ASN A N 1
ATOM 905 C CA . ASN A 1 122 ? 13.964 2.039 -9.133 1.00 92.06 122 ASN A CA 1
ATOM 906 C C . ASN A 1 122 ? 12.534 1.510 -8.997 1.00 92.06 122 ASN A C 1
ATOM 908 O O . ASN A 1 122 ? 11.793 1.531 -9.980 1.00 92.06 122 ASN A O 1
ATOM 912 N N . ASP A 1 123 ? 12.119 1.121 -7.798 1.00 94.00 123 ASP A N 1
ATOM 913 C CA . ASP A 1 123 ? 10.876 0.408 -7.543 1.00 94.00 123 ASP A CA 1
ATOM 914 C C . ASP A 1 123 ? 9.813 1.343 -6.968 1.00 94.00 123 ASP A C 1
ATOM 916 O O . ASP A 1 123 ? 10.104 2.313 -6.266 1.00 94.00 123 ASP A O 1
ATOM 920 N N . TYR A 1 124 ? 8.552 1.088 -7.306 1.00 94.38 124 TYR A N 1
ATOM 921 C CA . TYR A 1 124 ? 7.420 1.788 -6.716 1.00 94.38 124 TYR A CA 1
ATOM 922 C C . TYR A 1 124 ? 7.011 1.106 -5.413 1.00 94.38 124 TYR A C 1
ATOM 924 O O . TYR A 1 124 ? 6.834 -0.114 -5.360 1.00 94.38 124 TYR A O 1
ATOM 932 N N . VAL A 1 125 ? 6.824 1.913 -4.371 1.00 94.88 125 VAL A N 1
ATOM 933 C CA . VAL A 1 125 ? 6.396 1.472 -3.042 1.00 94.88 125 VAL A CA 1
ATOM 934 C C . VAL A 1 125 ? 5.162 2.245 -2.600 1.00 94.88 125 VAL A C 1
ATOM 936 O O . VAL A 1 125 ? 4.938 3.394 -2.996 1.00 94.88 125 VAL A O 1
ATOM 939 N N . LEU A 1 126 ? 4.357 1.605 -1.757 1.00 95.00 126 LEU A N 1
ATOM 940 C CA . LEU A 1 126 ? 3.194 2.219 -1.143 1.00 95.00 126 LEU A CA 1
ATOM 941 C C . LEU A 1 126 ? 3.574 2.810 0.218 1.00 95.00 126 LEU A C 1
ATOM 943 O O . LEU A 1 126 ? 4.067 2.106 1.101 1.00 95.00 126 LEU A O 1
ATOM 947 N N . GLN A 1 127 ? 3.314 4.101 0.397 1.00 94.44 127 GLN A N 1
ATOM 948 C CA . GLN A 1 127 ? 3.561 4.836 1.633 1.00 94.44 127 GLN A CA 1
ATOM 949 C C . GLN A 1 127 ? 2.249 5.380 2.201 1.00 94.44 127 GLN A C 1
ATOM 951 O O . GLN A 1 127 ? 1.374 5.835 1.468 1.00 94.44 127 GLN A O 1
ATOM 956 N N . MET A 1 128 ? 2.120 5.358 3.526 1.00 94.75 128 MET A N 1
ATOM 957 C CA . MET A 1 128 ? 1.001 5.971 4.239 1.00 94.75 128 MET A CA 1
ATOM 958 C C . MET A 1 128 ? 1.453 7.262 4.912 1.00 94.75 128 MET A C 1
ATOM 960 O O . MET A 1 128 ? 2.401 7.253 5.695 1.00 94.75 128 MET A O 1
ATOM 964 N N . VAL A 1 129 ? 0.716 8.343 4.671 1.00 94.38 129 VAL A N 1
ATOM 965 C CA . VAL A 1 129 ? 0.878 9.630 5.354 1.00 94.38 129 VAL A CA 1
ATOM 966 C C . VAL A 1 129 ? -0.388 9.922 6.140 1.00 94.38 129 VAL A C 1
ATOM 968 O O . VAL A 1 129 ? -1.492 9.879 5.602 1.00 94.38 129 VAL A O 1
ATOM 971 N N . LEU A 1 130 ? -0.241 10.180 7.435 1.00 94.00 130 LEU A N 1
ATOM 972 C CA . LEU A 1 130 ? -1.373 10.480 8.308 1.00 94.00 130 LEU A CA 1
ATOM 973 C C . LEU A 1 130 ? -1.760 11.953 8.211 1.00 94.00 130 LEU A C 1
ATOM 975 O O . LEU A 1 130 ? -0.911 12.816 7.986 1.00 94.00 130 LEU A O 1
ATOM 979 N N . GLU A 1 131 ? -3.043 12.239 8.421 1.00 92.31 131 GLU A N 1
ATOM 980 C CA . GLU A 1 131 ? -3.525 13.615 8.508 1.00 92.31 131 GLU A CA 1
ATOM 981 C C . GLU A 1 131 ? -2.796 14.379 9.630 1.00 92.31 131 GLU A C 1
ATOM 983 O O . GLU A 1 131 ? -2.633 13.875 10.743 1.00 92.31 131 GLU A O 1
ATOM 988 N N . GLY A 1 132 ? -2.326 15.593 9.325 1.00 87.06 132 GLY A N 1
ATOM 989 C CA . GLY A 1 132 ? -1.540 16.420 10.249 1.00 87.06 132 GLY A CA 1
ATOM 990 C C . GLY A 1 132 ? -0.031 16.146 10.251 1.00 87.06 132 GLY A C 1
ATOM 991 O O . GLY A 1 132 ? 0.675 16.713 11.081 1.00 87.06 132 GLY A O 1
ATOM 992 N N . SER A 1 133 ? 0.474 15.294 9.354 1.00 86.25 133 SER A N 1
ATOM 993 C CA . SER A 1 133 ? 1.910 15.194 9.081 1.00 86.25 133 SER A CA 1
ATOM 994 C C . SER A 1 133 ? 2.367 16.344 8.176 1.00 86.25 133 SER A C 1
ATOM 996 O O . SER A 1 133 ? 1.716 16.629 7.174 1.00 86.25 133 SER A O 1
ATOM 998 N N . ASP A 1 134 ? 3.493 16.976 8.519 1.00 8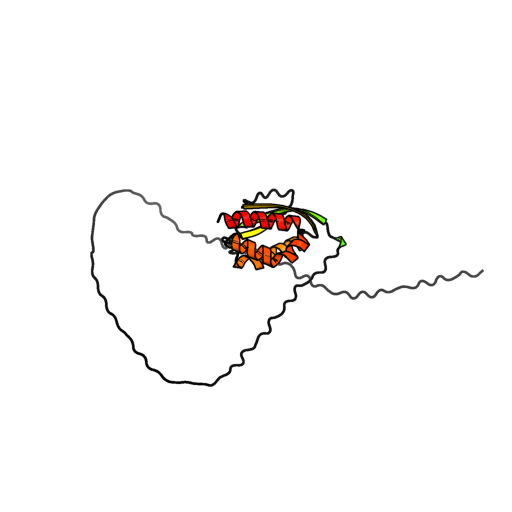0.94 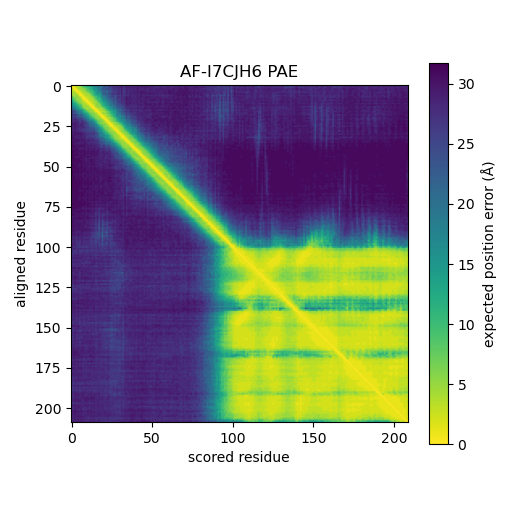134 ASP A N 1
ATOM 999 C CA . ASP A 1 134 ? 4.125 18.043 7.720 1.00 80.94 134 ASP A CA 1
ATOM 1000 C C . ASP A 1 134 ? 4.935 17.498 6.525 1.00 80.94 134 ASP A C 1
ATOM 1002 O O . ASP A 1 134 ? 5.581 18.253 5.797 1.00 80.94 134 ASP A O 1
ATOM 1006 N N . GLU A 1 135 ? 4.951 16.179 6.330 1.00 78.69 135 GLU A N 1
ATOM 1007 C CA . GLU A 1 135 ? 5.634 15.559 5.204 1.00 78.69 135 GLU A CA 1
ATOM 1008 C C . GLU A 1 135 ? 4.767 15.691 3.948 1.00 78.69 135 GLU A C 1
ATOM 1010 O O . GLU A 1 135 ? 3.719 15.057 3.827 1.00 78.69 135 GLU A O 1
ATOM 1015 N N . GLU A 1 136 ? 5.227 16.505 2.996 1.00 72.62 136 GLU A N 1
ATOM 1016 C CA . GLU A 1 136 ? 4.706 16.559 1.627 1.00 72.62 136 GLU A CA 1
ATOM 1017 C C . GLU A 1 136 ? 5.615 15.731 0.703 1.00 72.62 136 GLU A C 1
ATOM 1019 O O . GLU A 1 136 ? 6.505 16.273 0.037 1.00 72.62 136 GLU A O 1
ATOM 1024 N N . PRO A 1 137 ? 5.467 14.398 0.670 1.00 75.06 137 PRO A N 1
ATOM 1025 C CA . PRO A 1 137 ? 6.217 13.580 -0.268 1.00 75.06 137 PRO A CA 1
ATOM 1026 C C . PRO A 1 137 ? 5.809 13.916 -1.703 1.00 75.06 137 PRO A C 1
ATOM 1028 O O . PRO A 1 137 ? 4.636 14.086 -2.036 1.00 75.06 137 PRO A O 1
ATOM 1031 N N . THR A 1 138 ? 6.802 13.962 -2.586 1.00 79.75 138 THR A N 1
ATOM 1032 C CA . THR A 1 138 ? 6.554 14.065 -4.023 1.00 79.75 138 THR A CA 1
ATOM 1033 C C . THR A 1 138 ? 6.049 12.711 -4.515 1.00 79.75 138 THR A C 1
ATOM 1035 O O . THR A 1 138 ? 6.832 11.779 -4.689 1.00 79.75 138 THR A O 1
ATOM 1038 N N . SER A 1 139 ? 4.735 12.583 -4.693 1.00 79.94 139 SER A N 1
ATOM 1039 C CA . SER A 1 139 ? 4.092 11.334 -5.106 1.00 79.94 139 SER A CA 1
ATOM 1040 C C . SER A 1 139 ? 3.465 11.444 -6.495 1.00 79.94 139 SER A C 1
ATOM 1042 O O . SER A 1 139 ? 3.113 12.530 -6.956 1.00 79.94 139 SER A O 1
ATOM 1044 N N . SER A 1 140 ? 3.352 10.308 -7.189 1.00 78.12 140 SER A N 1
ATOM 1045 C CA . SER A 1 140 ? 2.677 10.251 -8.497 1.00 78.12 140 SER A CA 1
ATOM 1046 C C . SER A 1 140 ? 1.179 9.973 -8.365 1.00 78.12 140 SER A C 1
ATOM 1048 O O . SER A 1 140 ? 0.400 10.317 -9.253 1.00 78.12 140 SER A O 1
ATOM 1050 N N . ILE A 1 141 ? 0.770 9.336 -7.265 1.00 91.12 141 ILE A N 1
ATOM 1051 C CA . ILE A 1 141 ? -0.609 8.935 -6.992 1.00 91.12 141 ILE A CA 1
ATOM 1052 C C . ILE A 1 141 ? -0.904 9.207 -5.524 1.00 91.12 141 ILE A C 1
ATOM 1054 O O . ILE A 1 141 ? -0.148 8.761 -4.664 1.00 91.12 141 ILE A O 1
ATOM 1058 N N . GLU A 1 142 ? -2.044 9.849 -5.263 1.00 94.12 142 GLU A N 1
ATOM 1059 C CA . GLU A 1 142 ? -2.578 10.059 -3.918 1.00 94.12 142 GLU A CA 1
ATOM 1060 C C . GLU A 1 142 ? -4.007 9.539 -3.814 1.00 94.12 142 GLU A C 1
ATOM 1062 O O . GLU A 1 142 ? -4.864 9.871 -4.641 1.00 94.12 142 GLU A O 1
ATOM 1067 N N . VAL A 1 143 ? -4.281 8.763 -2.767 1.00 95.44 143 VAL A N 1
ATOM 1068 C CA . VAL A 1 143 ? -5.624 8.284 -2.434 1.00 95.44 143 VAL A CA 1
ATOM 1069 C C . VAL A 1 143 ? -5.888 8.524 -0.958 1.00 95.44 143 VAL A C 1
ATOM 1071 O O . VAL A 1 143 ? -5.183 8.005 -0.097 1.00 95.44 143 VAL A O 1
ATOM 1074 N N . ASN A 1 144 ? -6.919 9.308 -0.656 1.00 95.31 144 ASN A N 1
ATOM 1075 C CA . ASN A 1 144 ? -7.356 9.516 0.721 1.00 95.31 144 ASN A CA 1
ATOM 1076 C C . ASN A 1 144 ? -8.043 8.249 1.244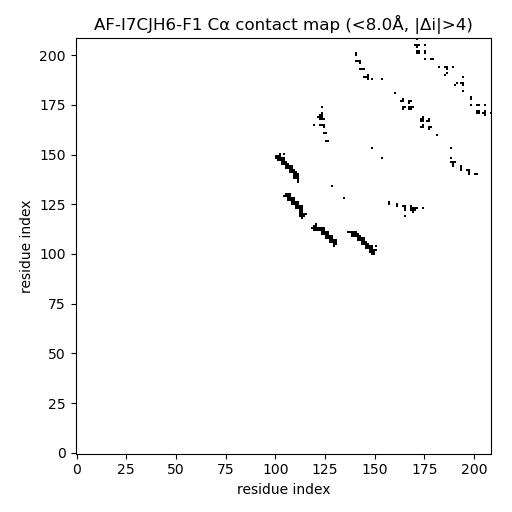 1.00 95.31 144 ASN A C 1
ATOM 1078 O O . ASN A 1 144 ? -8.799 7.612 0.511 1.00 95.31 144 ASN A O 1
ATOM 1082 N N . PHE A 1 145 ? -7.841 7.928 2.518 1.00 96.44 145 PHE A N 1
ATOM 1083 C CA . PHE A 1 145 ? -8.513 6.815 3.182 1.00 96.44 145 PHE A CA 1
ATOM 1084 C C . PHE A 1 145 ? -8.974 7.202 4.589 1.00 96.44 145 PHE A C 1
ATOM 1086 O O . PHE A 1 145 ? -8.459 8.135 5.211 1.00 96.44 145 PHE A O 1
ATOM 1093 N N . SER A 1 146 ? -9.955 6.456 5.095 1.00 96.25 146 SER A N 1
ATOM 1094 C CA . SER A 1 146 ? -10.451 6.567 6.464 1.00 96.25 146 SER A CA 1
ATOM 1095 C C . SER A 1 146 ? -10.888 5.190 6.948 1.00 96.25 146 SER A C 1
ATOM 1097 O O . SER A 1 146 ? -11.858 4.625 6.443 1.00 96.25 146 SER A O 1
ATOM 1099 N N . ILE A 1 147 ? -10.147 4.624 7.897 1.00 95.31 147 ILE A N 1
ATOM 1100 C CA . ILE A 1 147 ? -10.326 3.242 8.361 1.00 95.31 147 ILE A CA 1
ATOM 1101 C C . ILE A 1 147 ? -10.360 3.173 9.880 1.00 95.31 147 ILE A C 1
ATOM 1103 O O . ILE A 1 147 ? -9.910 4.092 10.559 1.00 95.31 147 ILE A O 1
ATOM 1107 N N . LYS A 1 148 ? -10.878 2.069 10.422 1.00 94.69 148 LYS A N 1
ATOM 1108 C CA . LYS A 1 148 ? -10.854 1.789 11.859 1.00 94.69 148 LYS A CA 1
ATOM 1109 C C . LYS A 1 148 ? -9.960 0.576 12.121 1.00 94.69 148 LYS A C 1
ATOM 1111 O O . LYS A 1 148 ? -10.409 -0.553 11.964 1.00 94.69 148 LYS A O 1
ATOM 1116 N N . SER A 1 149 ? -8.701 0.815 12.477 1.00 93.44 149 SER A N 1
ATOM 1117 C CA . SER A 1 149 ? -7.676 -0.228 12.648 1.00 93.44 149 SER A CA 1
ATOM 1118 C C . SER A 1 149 ? -6.565 0.263 13.590 1.00 93.44 149 SER A C 1
ATOM 1120 O O . SER A 1 149 ? -6.614 1.389 14.095 1.00 93.44 149 SER A O 1
ATOM 1122 N N . ASN A 1 150 ? -5.584 -0.589 13.876 1.00 92.38 150 ASN A N 1
ATOM 1123 C CA . ASN A 1 150 ? -4.394 -0.234 14.632 1.00 92.38 150 ASN A CA 1
ATOM 1124 C C . ASN A 1 150 ? -3.297 0.278 13.679 1.00 92.38 150 ASN A C 1
ATOM 1126 O O . ASN A 1 150 ? -2.970 -0.350 12.675 1.00 92.38 150 ASN A O 1
ATOM 1130 N N . LYS A 1 151 ? -2.668 1.416 14.002 1.00 91.88 151 LYS A N 1
ATOM 1131 C CA . LYS A 1 151 ? -1.597 2.004 13.173 1.00 91.88 151 LYS A CA 1
ATOM 1132 C C . LYS A 1 151 ? -0.425 1.038 12.956 1.00 91.88 151 LYS A C 1
ATOM 1134 O O . LYS A 1 151 ? 0.186 1.051 11.889 1.00 91.88 151 LYS A O 1
ATOM 1139 N N . VAL A 1 152 ? -0.102 0.224 13.960 1.00 92.06 152 VAL A N 1
ATOM 1140 C CA . VAL A 1 152 ? 0.973 -0.773 13.895 1.00 92.06 152 VAL A CA 1
ATOM 1141 C C . VAL A 1 152 ? 0.621 -1.877 12.903 1.00 92.06 152 VAL A C 1
ATOM 1143 O O . VAL A 1 152 ? 1.463 -2.246 12.090 1.00 92.06 152 VAL A O 1
ATOM 1146 N N . GLU A 1 153 ? -0.620 -2.358 12.928 1.00 92.75 153 GLU A N 1
ATOM 1147 C CA . GLU A 1 153 ? -1.133 -3.380 12.012 1.00 92.75 153 GLU A CA 1
ATOM 1148 C C . GLU A 1 153 ? -1.074 -2.895 10.559 1.00 92.75 153 GLU A C 1
ATOM 1150 O O . GLU A 1 153 ? -0.475 -3.551 9.707 1.00 92.75 153 GLU A O 1
ATOM 1155 N N . VAL A 1 154 ? -1.582 -1.686 10.300 1.00 94.25 154 VAL A N 1
ATOM 1156 C CA . VAL A 1 154 ? -1.529 -1.057 8.972 1.00 94.25 154 VAL A CA 1
ATOM 1157 C C . VAL A 1 154 ? -0.081 -0.890 8.499 1.00 94.25 154 VAL A C 1
ATOM 1159 O O . VAL A 1 154 ? 0.239 -1.189 7.351 1.00 94.25 154 VAL A O 1
ATOM 1162 N N . GLY A 1 155 ? 0.822 -0.457 9.384 1.00 94.31 155 GLY A N 1
ATOM 1163 C CA . GLY A 1 155 ? 2.246 -0.331 9.071 1.00 94.31 155 GLY A CA 1
ATOM 1164 C C . GLY A 1 155 ? 2.912 -1.672 8.741 1.00 94.31 155 GLY A C 1
ATOM 1165 O O . GLY A 1 155 ? 3.644 -1.766 7.755 1.00 94.31 155 GLY A O 1
ATOM 1166 N N . LYS A 1 156 ? 2.631 -2.725 9.525 1.00 94.19 156 LYS A N 1
ATOM 1167 C CA . LYS A 1 156 ? 3.113 -4.094 9.267 1.00 94.19 156 LYS A CA 1
ATOM 1168 C C . LYS A 1 156 ? 2.590 -4.606 7.920 1.00 94.19 156 LYS A C 1
ATOM 1170 O O . LYS A 1 156 ? 3.364 -5.176 7.152 1.00 94.19 156 LYS A O 1
ATOM 1175 N N . PHE A 1 157 ? 1.311 -4.372 7.620 1.00 94.62 157 PHE A N 1
ATOM 1176 C CA . PHE A 1 157 ? 0.700 -4.742 6.345 1.00 94.62 157 PHE A CA 1
ATOM 1177 C C . PHE A 1 157 ? 1.387 -4.050 5.165 1.00 94.62 157 PHE A C 1
ATOM 1179 O O . PHE A 1 157 ? 1.813 -4.731 4.240 1.00 94.62 157 PHE A O 1
ATOM 1186 N N . LEU A 1 158 ? 1.556 -2.724 5.211 1.00 95.12 158 LEU A N 1
ATOM 1187 C CA . LEU A 1 158 ? 2.195 -1.970 4.126 1.00 95.12 158 LEU A CA 1
ATOM 1188 C C . LEU A 1 158 ? 3.633 -2.419 3.878 1.00 95.12 158 LEU A C 1
ATOM 1190 O O . LEU A 1 158 ? 4.041 -2.554 2.729 1.00 95.12 158 LEU A O 1
ATOM 1194 N N . LYS A 1 159 ? 4.385 -2.701 4.947 1.00 94.00 159 LYS A N 1
ATOM 1195 C CA . LYS A 1 159 ? 5.737 -3.242 4.820 1.00 94.00 159 LYS A CA 1
ATOM 1196 C C . LYS A 1 159 ? 5.730 -4.588 4.089 1.00 94.00 159 LYS A C 1
ATOM 1198 O O . LYS A 1 159 ? 6.420 -4.730 3.090 1.00 94.00 159 LYS A O 1
ATOM 1203 N N . ARG A 1 160 ? 4.896 -5.535 4.537 1.00 93.62 160 ARG A N 1
ATOM 1204 C CA . ARG A 1 160 ? 4.758 -6.854 3.892 1.00 93.62 160 ARG A CA 1
ATOM 1205 C C . ARG A 1 160 ? 4.295 -6.739 2.441 1.00 93.62 160 ARG A C 1
ATOM 1207 O O . ARG A 1 160 ? 4.799 -7.454 1.587 1.00 93.62 160 ARG A O 1
ATOM 1214 N N . PHE A 1 161 ? 3.345 -5.848 2.166 1.00 94.44 161 PHE A N 1
ATOM 1215 C CA . PHE A 1 161 ? 2.877 -5.575 0.813 1.00 94.44 161 PHE A CA 1
ATOM 1216 C C . PHE A 1 161 ? 4.032 -5.104 -0.076 1.00 94.44 161 PHE A C 1
ATOM 1218 O O . PHE A 1 161 ? 4.243 -5.669 -1.142 1.00 94.44 161 PHE A O 1
ATOM 1225 N N . ASN A 1 162 ? 4.820 -4.128 0.381 1.00 94.31 162 ASN A N 1
ATOM 1226 C CA . ASN A 1 162 ? 5.972 -3.645 -0.374 1.00 94.31 162 ASN A CA 1
ATOM 1227 C C . ASN A 1 162 ? 7.004 -4.762 -0.588 1.00 94.31 162 ASN A C 1
ATOM 1229 O O . ASN A 1 162 ? 7.397 -4.987 -1.725 1.00 94.31 162 ASN A O 1
ATOM 1233 N N . ASP A 1 163 ? 7.355 -5.532 0.446 1.00 91.44 163 ASP A N 1
ATOM 1234 C CA . ASP A 1 163 ? 8.305 -6.651 0.333 1.00 91.44 163 ASP A CA 1
ATOM 1235 C C . ASP A 1 163 ? 7.881 -7.686 -0.733 1.00 91.44 163 ASP A C 1
ATOM 1237 O O . ASP A 1 163 ? 8.725 -8.260 -1.421 1.00 91.44 163 ASP A O 1
ATOM 1241 N N . LEU A 1 164 ? 6.572 -7.918 -0.895 1.00 88.94 164 LEU A N 1
ATOM 1242 C CA . LEU A 1 164 ? 6.025 -8.838 -1.898 1.00 88.94 164 LEU A CA 1
ATOM 1243 C C . LEU A 1 164 ? 6.002 -8.240 -3.309 1.00 88.94 164 LEU A C 1
ATOM 1245 O O . LEU A 1 164 ? 6.262 -8.944 -4.283 1.00 88.94 164 LEU A O 1
ATOM 1249 N N . VAL A 1 165 ? 5.672 -6.955 -3.426 1.00 88.94 165 VAL A N 1
ATOM 1250 C CA . VAL A 1 165 ? 5.435 -6.289 -4.715 1.00 88.94 165 VAL A CA 1
ATOM 1251 C C . VAL A 1 165 ? 6.728 -5.767 -5.355 1.00 88.94 165 VAL A C 1
ATOM 1253 O O . VAL A 1 165 ? 6.786 -5.646 -6.578 1.00 88.94 165 VAL A O 1
ATOM 1256 N N . VAL A 1 166 ? 7.780 -5.535 -4.562 1.00 82.44 166 VAL A N 1
ATOM 1257 C CA . VAL A 1 166 ? 9.067 -4.952 -4.993 1.00 82.44 166 VAL A CA 1
ATOM 1258 C C . VAL A 1 166 ? 9.678 -5.627 -6.225 1.00 82.44 166 VAL A C 1
ATOM 1260 O O . VAL A 1 166 ? 10.196 -4.937 -7.094 1.00 82.44 166 VAL A O 1
ATOM 1263 N N . PHE A 1 167 ? 9.583 -6.953 -6.367 1.00 76.75 167 PHE A N 1
ATOM 1264 C CA . PHE A 1 167 ? 10.240 -7.664 -7.475 1.00 76.75 167 PHE A CA 1
ATOM 1265 C C . PHE A 1 167 ? 9.742 -7.265 -8.870 1.00 76.75 167 PHE A C 1
ATOM 1267 O O . PHE A 1 167 ? 10.518 -7.292 -9.824 1.00 76.75 167 PHE A O 1
ATOM 1274 N N . ASP A 1 168 ? 8.469 -6.886 -8.984 1.00 85.44 168 ASP A N 1
ATOM 1275 C CA . ASP A 1 168 ? 7.856 -6.490 -10.252 1.00 85.44 168 ASP A CA 1
ATOM 1276 C C . ASP A 1 168 ? 7.565 -4.974 -10.293 1.00 85.44 168 ASP A C 1
ATOM 1278 O O . ASP A 1 168 ? 7.114 -4.462 -11.316 1.00 85.44 168 ASP A O 1
ATOM 1282 N N . SER A 1 169 ? 7.820 -4.209 -9.225 1.00 89.50 169 SER A N 1
ATOM 1283 C CA . SER A 1 169 ? 7.318 -2.833 -9.103 1.00 89.50 169 SER A CA 1
ATOM 1284 C C . SER A 1 169 ? 8.194 -1.745 -9.715 1.00 89.50 169 SER A C 1
ATOM 1286 O O . SER A 1 169 ? 7.924 -0.565 -9.506 1.00 89.50 169 SER A O 1
ATOM 1288 N N . SER A 1 170 ? 9.184 -2.092 -10.534 1.00 92.00 170 SER A N 1
ATOM 1289 C CA . SER A 1 170 ? 9.962 -1.104 -11.299 1.00 92.00 170 SER A CA 1
ATOM 1290 C C . SER A 1 170 ? 9.107 -0.266 -12.270 1.00 92.00 170 SER A C 1
ATOM 1292 O O . SER A 1 170 ? 9.448 0.881 -12.572 1.00 92.00 170 SER A O 1
ATOM 1294 N N . THR A 1 171 ? 7.959 -0.808 -12.700 1.00 93.88 171 THR A N 1
ATOM 1295 C CA . THR A 1 171 ? 6.968 -0.174 -13.594 1.00 93.88 171 THR A CA 1
ATOM 1296 C C . THR A 1 171 ? 5.598 -0.078 -12.921 1.00 93.88 171 THR A C 1
ATOM 1298 O O . THR A 1 171 ? 5.278 -0.880 -12.033 1.00 93.88 171 THR A O 1
ATOM 1301 N N . PHE A 1 172 ? 4.731 0.841 -13.366 1.00 94.00 172 PHE A N 1
ATOM 1302 C CA . PHE A 1 172 ? 3.364 0.909 -12.832 1.00 94.00 172 PHE A CA 1
ATOM 1303 C C . PHE A 1 172 ? 2.555 -0.350 -13.158 1.00 94.00 172 PHE A C 1
ATOM 1305 O O . PHE A 1 172 ? 1.721 -0.767 -12.355 1.00 94.00 172 PHE A O 1
ATOM 1312 N N . SER A 1 173 ? 2.820 -0.996 -14.299 1.00 94.75 173 SER A N 1
ATOM 1313 C CA . SER A 1 173 ? 2.154 -2.249 -14.672 1.00 94.75 173 SER A CA 1
ATOM 1314 C C . SER A 1 173 ? 2.486 -3.394 -13.713 1.00 94.75 173 SER A C 1
ATOM 1316 O O . SER A 1 173 ? 1.601 -4.180 -13.370 1.00 94.75 173 SER A O 1
ATOM 1318 N N . GLY A 1 174 ? 3.744 -3.520 -13.291 1.00 94.00 174 GLY A N 1
ATOM 1319 C CA . GLY A 1 174 ? 4.131 -4.570 -12.354 1.00 94.00 174 GLY A CA 1
ATOM 1320 C C . GLY A 1 174 ? 3.691 -4.270 -10.918 1.00 94.00 174 GLY A C 1
ATOM 1321 O O . GLY A 1 174 ? 3.189 -5.166 -10.241 1.00 94.00 174 GLY A O 1
ATOM 1322 N N . PHE A 1 175 ? 3.697 -2.997 -10.501 1.00 94.81 175 PHE A N 1
ATOM 1323 C CA . PHE A 1 175 ? 3.055 -2.588 -9.246 1.00 94.81 175 PHE A CA 1
ATOM 1324 C C . PHE A 1 175 ? 1.546 -2.898 -9.247 1.00 94.81 175 PHE A C 1
ATOM 1326 O O . PHE A 1 175 ? 1.024 -3.445 -8.277 1.00 94.81 175 PHE A O 1
ATOM 1333 N N . LEU A 1 176 ? 0.835 -2.608 -10.347 1.00 95.38 176 LEU A N 1
ATOM 1334 C CA . LEU A 1 176 ? -0.594 -2.909 -10.496 1.00 95.38 176 LEU A CA 1
ATOM 1335 C C . LEU A 1 176 ? -0.883 -4.407 -10.377 1.00 95.38 176 LEU A C 1
ATOM 1337 O O . LEU A 1 176 ? -1.891 -4.794 -9.789 1.00 95.38 176 LEU A O 1
ATOM 1341 N N . LYS A 1 177 ? -0.011 -5.249 -10.936 1.00 95.25 177 LYS A N 1
ATOM 1342 C CA . LYS A 1 177 ? -0.111 -6.703 -10.802 1.00 95.25 177 LYS A CA 1
ATOM 1343 C C . LYS A 1 177 ? 0.007 -7.116 -9.333 1.00 95.25 177 LYS A C 1
ATOM 1345 O O . LYS A 1 177 ? -0.900 -7.771 -8.835 1.00 95.25 177 LYS A O 1
ATOM 1350 N N . GLY A 1 178 ? 1.029 -6.636 -8.623 1.00 93.88 178 GLY A N 1
ATOM 1351 C CA . GLY A 1 178 ? 1.181 -6.885 -7.187 1.00 93.88 178 GLY A CA 1
ATOM 1352 C C . GLY A 1 178 ? -0.015 -6.402 -6.353 1.00 93.88 178 GLY A C 1
ATOM 1353 O O . GLY A 1 178 ? -0.498 -7.108 -5.469 1.00 93.88 178 GLY A O 1
ATOM 1354 N N . LEU A 1 179 ? -0.576 -5.237 -6.697 1.00 95.00 179 LEU A N 1
ATOM 1355 C CA . LEU A 1 179 ? -1.798 -4.713 -6.082 1.00 95.00 179 LEU A CA 1
ATOM 1356 C C . LEU A 1 179 ? -3.025 -5.610 -6.336 1.00 95.00 179 LEU A C 1
ATOM 1358 O O . LEU A 1 179 ? -3.881 -5.753 -5.463 1.00 95.00 179 LEU A O 1
ATOM 1362 N N . LYS A 1 180 ? -3.140 -6.212 -7.525 1.00 95.75 180 LYS A N 1
ATOM 1363 C CA . LYS A 1 180 ? -4.215 -7.157 -7.872 1.00 95.75 180 LYS A CA 1
ATOM 1364 C C . LYS A 1 180 ? -4.043 -8.504 -7.171 1.00 95.75 180 LYS A C 1
ATOM 1366 O O . LYS A 1 180 ? -5.037 -9.054 -6.698 1.00 95.75 180 LYS A O 1
ATOM 1371 N N . ASP A 1 181 ? -2.812 -8.987 -7.052 1.00 95.50 181 ASP A N 1
ATOM 1372 C CA . ASP A 1 181 ? -2.494 -10.256 -6.390 1.00 95.50 181 ASP A CA 1
ATOM 1373 C C . ASP A 1 181 ? -2.820 -10.202 -4.884 1.00 95.50 181 ASP A C 1
ATOM 1375 O O . ASP A 1 181 ? -3.396 -11.139 -4.332 1.00 95.50 181 ASP A O 1
ATOM 1379 N N . GLU A 1 182 ? -2.571 -9.063 -4.230 1.00 94.94 182 GLU A N 1
ATOM 1380 C CA . GLU A 1 182 ? -2.866 -8.842 -2.804 1.00 94.94 182 GLU A CA 1
ATOM 1381 C C . GLU A 1 182 ? -4.232 -8.176 -2.537 1.00 94.94 182 GLU A C 1
ATOM 1383 O O . GLU A 1 182 ? -4.502 -7.701 -1.428 1.00 94.94 182 GLU A O 1
ATOM 1388 N N . LYS A 1 183 ? -5.138 -8.168 -3.528 1.00 95.12 183 LYS A N 1
ATOM 1389 C CA . LYS A 1 183 ? -6.447 -7.495 -3.452 1.00 95.12 183 LYS A CA 1
ATOM 1390 C C . LYS A 1 183 ? -7.223 -7.821 -2.179 1.00 95.12 183 LYS A C 1
ATOM 1392 O O . LYS A 1 183 ? -7.697 -6.911 -1.506 1.00 95.12 183 LYS A O 1
ATOM 1397 N N . THR A 1 184 ? -7.364 -9.105 -1.851 1.00 94.81 184 THR A N 1
ATOM 1398 C CA . THR A 1 184 ? -8.197 -9.556 -0.727 1.00 94.81 184 THR A CA 1
ATOM 1399 C C . THR A 1 184 ? -7.721 -8.953 0.594 1.00 94.81 184 THR A C 1
ATOM 1401 O O . THR A 1 184 ? -8.503 -8.277 1.264 1.00 94.81 184 THR A O 1
ATOM 1404 N N . LYS A 1 185 ? -6.430 -9.108 0.920 1.00 94.38 185 LYS A N 1
ATOM 1405 C CA . LYS A 1 185 ? -5.846 -8.583 2.165 1.00 94.38 185 LYS A CA 1
ATOM 1406 C C . LYS A 1 185 ? -5.880 -7.058 2.196 1.00 94.38 185 LYS A C 1
ATOM 1408 O O . LYS A 1 185 ? -6.178 -6.452 3.220 1.00 94.38 185 LYS A O 1
ATOM 1413 N N . PHE A 1 186 ? -5.637 -6.421 1.052 1.00 95.25 186 PHE A N 1
ATOM 1414 C CA . PHE A 1 186 ? -5.711 -4.970 0.952 1.00 95.25 186 PHE A CA 1
A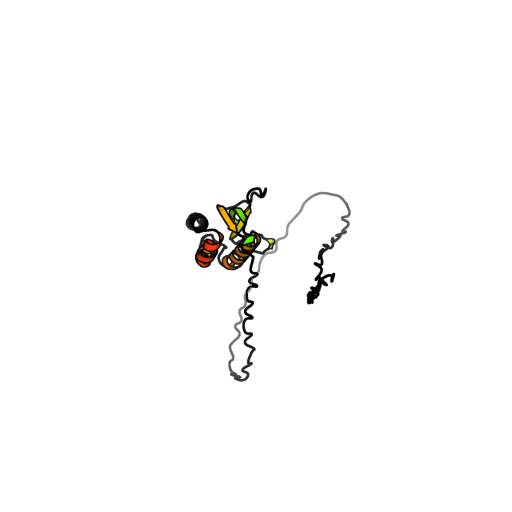TOM 1415 C C . PHE A 1 186 ? -7.116 -4.446 1.264 1.00 95.25 186 PHE A C 1
ATOM 1417 O O . PHE A 1 186 ? -7.270 -3.498 2.035 1.00 95.25 186 PHE A O 1
ATOM 1424 N N . THR A 1 187 ? -8.151 -5.064 0.687 1.00 95.31 187 THR A N 1
ATOM 1425 C CA . THR A 1 187 ? -9.544 -4.656 0.914 1.00 95.31 187 THR A CA 1
ATOM 1426 C C . THR A 1 187 ? -10.023 -4.909 2.339 1.00 95.31 187 THR A C 1
ATOM 1428 O O . THR A 1 187 ? -10.910 -4.196 2.803 1.00 95.31 187 THR A O 1
ATOM 1431 N N . GLU A 1 188 ? -9.425 -5.873 3.039 1.00 94.38 188 GLU A N 1
ATOM 1432 C CA . GLU A 1 188 ? -9.705 -6.154 4.447 1.00 94.38 188 GLU A CA 1
ATOM 1433 C C . GLU A 1 188 ? -9.245 -5.006 5.360 1.00 94.38 188 GLU A C 1
ATOM 1435 O O . GLU A 1 188 ? -9.986 -4.593 6.249 1.00 94.38 188 GLU A O 1
ATOM 1440 N N . ILE A 1 189 ? -8.076 -4.417 5.078 1.00 93.81 189 ILE A N 1
ATOM 1441 C CA . ILE A 1 189 ? -7.517 -3.303 5.861 1.00 93.81 189 ILE A CA 1
ATOM 1442 C C . ILE A 1 189 ? -8.077 -1.943 5.417 1.00 93.81 189 ILE A C 1
ATOM 1444 O O . ILE A 1 189 ? -8.529 -1.145 6.241 1.00 93.81 189 ILE A O 1
ATOM 1448 N N . PHE A 1 190 ? -8.040 -1.652 4.112 1.00 92.25 190 PHE A N 1
ATOM 1449 C CA . PHE A 1 190 ? -8.306 -0.313 3.570 1.00 92.25 190 PHE A CA 1
ATOM 1450 C C . PHE A 1 190 ? -9.724 -0.093 3.041 1.00 92.25 190 PHE A C 1
ATOM 1452 O O . PHE A 1 190 ? -10.056 1.027 2.648 1.00 92.25 190 PHE A O 1
ATOM 1459 N N . GLN A 1 191 ? -10.572 -1.124 3.083 1.00 92.25 191 GLN A N 1
ATOM 1460 C CA . GLN A 1 191 ? -11.904 -1.159 2.472 1.00 92.25 191 GLN A CA 1
ATOM 1461 C C . GLN A 1 191 ? -11.863 -1.138 0.931 1.00 92.25 191 GLN A C 1
ATOM 1463 O O . GLN A 1 191 ? -10.881 -0.748 0.292 1.00 92.25 191 GLN A O 1
ATOM 1468 N N . GLY A 1 192 ? -12.963 -1.580 0.314 1.00 90.50 192 GLY A N 1
ATOM 1469 C CA . GLY A 1 192 ? -13.067 -1.744 -1.142 1.00 90.50 192 GLY A CA 1
ATOM 1470 C C . GLY A 1 192 ? -12.960 -0.442 -1.941 1.00 90.50 192 GLY A C 1
ATOM 1471 O O . GLY A 1 192 ? -12.397 -0.444 -3.037 1.00 90.50 192 GLY A O 1
ATOM 1472 N N . ASP A 1 193 ? -13.447 0.673 -1.396 1.00 94.19 193 ASP A N 1
ATOM 1473 C CA . ASP A 1 193 ? -13.466 1.962 -2.100 1.00 94.19 193 ASP A CA 1
ATOM 1474 C C . ASP A 1 193 ? -12.058 2.560 -2.239 1.00 94.19 193 ASP A C 1
ATOM 1476 O O . ASP A 1 193 ? -11.685 3.043 -3.313 1.00 94.19 193 ASP A O 1
ATOM 1480 N N . THR A 1 194 ? -11.243 2.466 -1.181 1.00 95.50 194 THR A N 1
ATOM 1481 C CA . THR A 1 194 ? -9.835 2.892 -1.198 1.00 95.50 194 THR A CA 1
ATOM 1482 C C . THR A 1 194 ? -9.036 2.058 -2.193 1.00 95.50 194 THR A C 1
ATOM 1484 O O . THR A 1 194 ? -8.292 2.612 -3.002 1.00 95.50 194 THR A O 1
ATOM 1487 N N . TYR A 1 195 ? -9.231 0.735 -2.176 1.00 96.00 195 TYR A N 1
ATOM 1488 C CA . TYR A 1 195 ? -8.592 -0.174 -3.125 1.00 96.00 195 TYR A CA 1
ATOM 1489 C C . TYR A 1 195 ? -8.944 0.184 -4.570 1.00 96.00 195 TYR A C 1
ATOM 1491 O O . TYR A 1 195 ? -8.053 0.396 -5.384 1.00 96.00 195 TYR A O 1
ATOM 1499 N N . SER A 1 196 ? -10.237 0.311 -4.877 1.00 96.88 196 SER A N 1
ATOM 1500 C CA . SER A 1 196 ? -10.710 0.586 -6.241 1.00 96.88 196 SER A CA 1
ATOM 1501 C C . SER A 1 196 ? -10.199 1.935 -6.753 1.00 96.88 196 SER A C 1
ATOM 1503 O O . SER A 1 196 ? -9.833 2.072 -7.921 1.00 96.88 196 SER A O 1
ATOM 1505 N N . SER A 1 197 ? -10.130 2.931 -5.864 1.00 96.62 197 SER A N 1
ATOM 1506 C CA . SER A 1 197 ? -9.568 4.247 -6.174 1.00 96.62 197 SER A CA 1
ATOM 1507 C C . SER A 1 197 ? -8.074 4.164 -6.489 1.00 96.62 197 SER A C 1
ATOM 1509 O O . SER A 1 197 ? -7.622 4.774 -7.456 1.00 96.62 197 SER A O 1
ATOM 1511 N N . LEU A 1 198 ? -7.311 3.396 -5.706 1.00 96.38 198 LEU A N 1
ATOM 1512 C CA . LEU A 1 198 ? -5.884 3.182 -5.939 1.00 96.38 198 LEU A CA 1
ATOM 1513 C C . LEU A 1 198 ? -5.637 2.400 -7.231 1.00 96.38 198 LEU A C 1
ATOM 1515 O O . LEU A 1 198 ? -4.856 2.851 -8.062 1.00 96.38 198 LEU A O 1
ATOM 1519 N N . GLU A 1 199 ? -6.347 1.291 -7.432 1.00 96.62 199 GLU A N 1
ATOM 1520 C CA . GLU A 1 199 ? -6.269 0.458 -8.635 1.00 96.62 199 GLU A CA 1
ATOM 1521 C C . GLU A 1 199 ? -6.509 1.292 -9.897 1.00 96.62 199 GLU A C 1
ATOM 1523 O O . GLU A 1 199 ? -5.674 1.289 -10.797 1.00 96.62 199 GLU A O 1
ATOM 1528 N N . THR A 1 200 ? -7.586 2.085 -9.920 1.00 97.31 200 THR A N 1
ATOM 1529 C CA . THR A 1 200 ? -7.929 2.942 -11.066 1.00 97.31 200 THR A CA 1
ATOM 1530 C C . THR A 1 200 ? -6.819 3.953 -11.363 1.00 97.31 200 THR A C 1
ATOM 1532 O O . THR A 1 200 ? -6.423 4.132 -12.512 1.00 97.31 200 THR A O 1
ATOM 1535 N N . ARG A 1 201 ? -6.277 4.614 -10.332 1.00 96.00 201 ARG A N 1
ATOM 1536 C CA . ARG A 1 201 ? -5.217 5.621 -10.501 1.00 96.00 201 ARG A CA 1
ATOM 1537 C C . ARG A 1 201 ? -3.908 5.011 -10.993 1.00 96.00 201 ARG A C 1
ATOM 1539 O O . ARG A 1 201 ? -3.247 5.607 -11.839 1.00 96.00 201 ARG A O 1
ATOM 1546 N N . VAL A 1 202 ? -3.541 3.841 -10.473 1.00 95.25 202 VAL A N 1
ATOM 1547 C CA . VAL A 1 202 ? -2.361 3.097 -10.931 1.00 95.25 202 VAL A CA 1
ATOM 1548 C C . VAL A 1 202 ? -2.560 2.638 -12.376 1.00 95.25 202 VAL A C 1
ATOM 1550 O O . VAL A 1 202 ? -1.660 2.808 -13.192 1.00 95.25 202 VAL A O 1
ATOM 1553 N N . GLU A 1 203 ? -3.737 2.118 -12.722 1.00 96.19 203 GLU A N 1
ATOM 1554 C CA . GLU A 1 203 ? -4.064 1.672 -14.079 1.00 96.19 203 GLU A CA 1
ATOM 1555 C C . GLU A 1 203 ? -4.030 2.824 -15.096 1.00 96.19 203 GLU A C 1
ATOM 1557 O O . GLU A 1 203 ? -3.493 2.673 -16.193 1.00 96.19 203 GLU A O 1
ATOM 1562 N N . GLU A 1 204 ? -4.519 4.012 -14.735 1.00 95.25 204 GLU A N 1
ATOM 1563 C CA . GLU A 1 204 ? -4.408 5.211 -15.574 1.00 95.25 204 GLU A CA 1
ATOM 1564 C C . GLU A 1 204 ? -2.958 5.615 -15.871 1.00 95.25 204 GLU A C 1
ATOM 1566 O O . GLU A 1 204 ? -2.695 6.160 -16.946 1.00 95.25 204 GLU A O 1
ATOM 1571 N N . LEU A 1 205 ? -2.031 5.402 -14.932 1.00 92.12 205 LEU A N 1
ATOM 1572 C CA . LEU A 1 205 ? -0.609 5.680 -15.145 1.00 92.12 205 LEU A CA 1
ATOM 1573 C C . LEU A 1 205 ? 0.082 4.561 -15.917 1.00 92.12 205 LEU A C 1
ATOM 1575 O O . LEU A 1 205 ? 0.829 4.859 -16.842 1.00 92.12 205 LEU A O 1
ATOM 1579 N N . ALA A 1 206 ? -0.230 3.300 -15.617 1.00 92.88 206 ALA A N 1
ATOM 1580 C CA . ALA A 1 206 ? 0.296 2.150 -16.347 1.00 92.88 206 ALA A CA 1
ATOM 1581 C C . ALA A 1 206 ? -0.062 2.191 -17.843 1.00 92.88 206 ALA A C 1
ATOM 1583 O O . ALA A 1 206 ? 0.707 1.726 -18.670 1.00 92.88 206 ALA A O 1
ATOM 1584 N N . ASN A 1 207 ? -1.208 2.780 -18.202 1.00 92.88 207 ASN A N 1
ATOM 1585 C CA . ASN A 1 207 ? -1.616 2.968 -19.599 1.00 92.88 207 ASN A CA 1
ATOM 1586 C C . ASN A 1 207 ? -0.948 4.168 -20.301 1.00 92.88 207 ASN A C 1
ATOM 1588 O O . ASN A 1 207 ? -1.129 4.343 -21.507 1.00 92.88 207 ASN A O 1
ATOM 1592 N N . LYS A 1 208 ? -0.262 5.044 -19.556 1.00 90.50 208 LYS A N 1
ATOM 1593 C CA . LYS A 1 208 ? 0.452 6.220 -20.088 1.00 90.50 208 LYS A CA 1
ATOM 1594 C C . LYS A 1 208 ? 1.958 5.996 -20.221 1.00 90.50 208 LYS A C 1
ATOM 1596 O O . LYS A 1 208 ? 2.597 6.778 -20.924 1.00 90.50 208 LYS A O 1
ATOM 1601 N N . GLU A 1 209 ? 2.486 5.015 -19.496 1.00 81.12 209 GLU A N 1
ATOM 1602 C CA . GLU A 1 209 ? 3.868 4.528 -19.570 1.00 81.12 209 GLU A CA 1
ATOM 1603 C C . GLU A 1 209 ? 4.111 3.777 -20.890 1.00 81.12 209 GLU A C 1
ATOM 1605 O O . GLU A 1 209 ? 5.163 4.037 -21.517 1.00 81.12 209 GLU A O 1
#

Mean predicted aligned error: 19.83 Å

Sequence (209 aa):
MALPTIKTVALAVSGFGVATGSVGSGYYYLARPALSNRNSVHVRTNDPQSGELLSSQISAKDSSEEGSFESLGPNLEAVSEGMIQEPLEVEPDEEEFDDEDKQQIIGKLLVVKGPESEGLENDYVLQMVLEGSDEEPTSSIEVNFSIKSNKVEVGKFLKRFNDLVVFDSSTFSGFLKGLKDEKTKFTEIFQGDTYSSLETRVEELANKE

pLDDT: mean 71.61, std 22.12, range [36.75, 97.31]

Organism: Mycoplasma haematolamae (strain Purdue) (NCBI:txid1212765)